Protein AF-A0A933DLH9-F1 (afdb_monomer_lite)

Radius of gyration: 17.84 Å; chains: 1; bounding box: 47×32×49 Å

Secondary structure (DSSP, 8-state):
--PEEEE--SSEEEE-S-EEEEE--SS--EEEEEE-TT-EEEEEEEE-SSSEEEEEEEEEE-TT-EEEEEEEEEE-TT-EEEEEEEEEE-STT-EEEEEEEEEE-TT-EEEEEEEEEE-TT-TTEEEEEEEEEEE-SSS-EEEE--EEEE--SSEEEEEEEEEEE--HHHHHHHHHTT--HHHHHHHHHHHHHHGGGGGSPSSHHHHHHHHHHHHHHHHHH-

Foldseek 3Di:
DDEAEDEDDDQEEEAAARYEYEADDQPNQHHEYEYDAPHEYEYEAEEEPDAEHHHAYEYEYAALYEYEYHAEYEEEDAGEYHYAYEYEQQAANYEYHEEHEYEYEDQYEYEAEYEYEQAQRHANYEYEEEAEYEYAYPNYYYYYHYYYHHPYDHYHYDYYYDYYYPDPVQLVVVVVVVDDSLRSQLVVQLCRNLVSLVPPDDDDVSVVVSVVVSVVSVVVSD

pLDDT: mean 91.51, std 8.51, range [48.59, 98.75]

Structure (mmCIF, N/CA/C/O backbone):
data_AF-A0A933DLH9-F1
#
_entry.id   AF-A0A933DLH9-F1
#
loop_
_atom_site.group_PDB
_atom_site.id
_atom_site.type_symbol
_atom_site.label_atom_id
_atom_site.label_alt_id
_atom_site.label_comp_id
_atom_site.label_asym_id
_atom_site.label_entity_id
_atom_site.label_seq_id
_atom_site.pdbx_PDB_ins_code
_atom_site.Cartn_x
_atom_site.Cartn_y
_atom_site.Cartn_z
_atom_site.occupancy
_atom_site.B_iso_or_equiv
_atom_site.auth_seq_id
_atom_site.auth_comp_id
_atom_site.auth_asym_id
_atom_site.auth_atom_id
_atom_site.pdbx_PDB_model_num
ATOM 1 N N . MET A 1 1 ? 14.262 -20.238 -7.735 1.00 48.59 1 MET A N 1
ATOM 2 C CA . MET A 1 1 ? 15.090 -19.009 -7.803 1.00 48.59 1 MET A CA 1
ATOM 3 C C . MET A 1 1 ? 15.268 -18.472 -6.384 1.00 48.59 1 MET A C 1
ATOM 5 O O . MET A 1 1 ? 14.267 -18.350 -5.694 1.00 48.59 1 MET A O 1
ATOM 9 N N . LYS A 1 2 ? 16.499 -18.240 -5.896 1.00 60.34 2 LYS A N 1
ATOM 10 C CA . LYS A 1 2 ? 16.729 -17.749 -4.518 1.00 60.34 2 LYS A CA 1
ATOM 11 C C . LYS A 1 2 ? 16.411 -16.249 -4.443 1.00 60.34 2 LYS A C 1
ATOM 13 O O . LYS A 1 2 ? 17.103 -15.458 -5.075 1.00 60.34 2 LYS A O 1
ATOM 18 N N . MET A 1 3 ? 15.370 -15.881 -3.699 1.00 68.31 3 MET A N 1
ATOM 19 C CA . MET A 1 3 ? 14.992 -14.490 -3.430 1.00 68.31 3 MET A CA 1
ATOM 20 C C . MET A 1 3 ? 15.798 -13.955 -2.243 1.00 68.31 3 MET A C 1
ATOM 22 O O . MET A 1 3 ? 15.923 -14.631 -1.223 1.00 68.31 3 MET A O 1
ATOM 26 N N . ILE A 1 4 ? 16.362 -12.756 -2.374 1.00 79.44 4 ILE A N 1
ATOM 27 C CA . ILE A 1 4 ? 17.162 -12.135 -1.315 1.00 79.44 4 ILE A CA 1
ATOM 28 C C . ILE A 1 4 ? 16.244 -11.285 -0.433 1.00 79.44 4 ILE A C 1
ATOM 30 O O . ILE A 1 4 ? 15.630 -10.351 -0.932 1.00 79.44 4 ILE A O 1
ATOM 34 N N . VAL A 1 5 ? 16.168 -11.575 0.867 1.00 77.94 5 VAL A N 1
ATOM 35 C CA . VAL A 1 5 ? 15.411 -10.758 1.830 1.00 77.94 5 VAL A CA 1
ATOM 36 C C . VAL A 1 5 ? 16.355 -9.767 2.500 1.00 77.94 5 VAL A C 1
ATOM 38 O O . VAL A 1 5 ? 17.358 -10.166 3.091 1.00 77.94 5 VAL A O 1
ATOM 41 N N . GLN A 1 6 ? 16.051 -8.474 2.409 1.00 79.25 6 GLN A N 1
ATOM 42 C CA . GLN A 1 6 ? 16.854 -7.412 3.017 1.00 79.25 6 GLN A CA 1
ATOM 43 C C . GLN A 1 6 ? 15.971 -6.370 3.699 1.00 79.25 6 GLN A C 1
ATOM 45 O O . GLN A 1 6 ? 14.910 -5.993 3.207 1.00 79.25 6 GLN A O 1
ATOM 50 N N . LYS A 1 7 ? 16.455 -5.844 4.823 1.0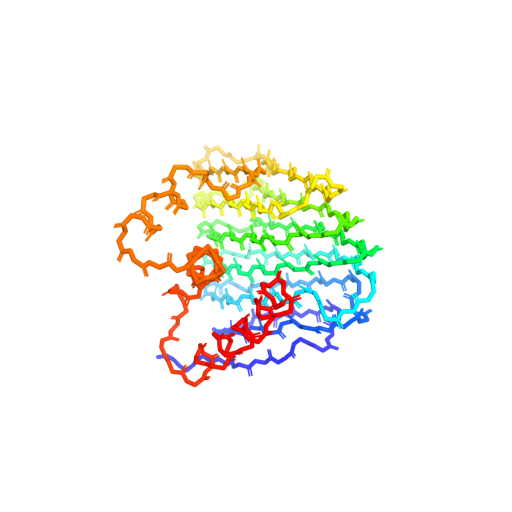0 77.69 7 LYS A N 1
ATOM 51 C CA . LYS A 1 7 ? 15.925 -4.611 5.403 1.00 77.69 7 LYS A CA 1
ATOM 52 C C . LYS A 1 7 ? 16.480 -3.434 4.609 1.00 77.69 7 LYS A C 1
ATOM 54 O O . LYS A 1 7 ? 17.694 -3.356 4.407 1.00 77.69 7 LYS A O 1
ATOM 59 N N . ILE A 1 8 ? 15.624 -2.499 4.204 1.00 77.69 8 ILE A N 1
ATOM 60 C CA . ILE A 1 8 ? 16.116 -1.268 3.579 1.00 77.69 8 ILE A CA 1
ATOM 61 C C . ILE A 1 8 ? 16.975 -0.503 4.585 1.00 77.69 8 ILE A C 1
ATOM 63 O O . ILE A 1 8 ? 16.587 -0.384 5.741 1.00 77.69 8 ILE A O 1
ATOM 67 N N . SER A 1 9 ? 18.163 -0.043 4.196 1.00 71.94 9 SER A N 1
ATOM 68 C CA . SER A 1 9 ? 19.108 0.638 5.102 1.00 71.94 9 SER A CA 1
ATOM 69 C C . SER A 1 9 ? 19.724 1.905 4.513 1.00 71.94 9 SER A C 1
ATOM 71 O O . SER A 1 9 ? 20.351 2.677 5.235 1.00 71.94 9 SER A O 1
ATOM 73 N N . LYS A 1 10 ? 19.529 2.141 3.213 1.00 74.38 10 LYS A N 1
ATOM 74 C CA . LYS A 1 10 ? 20.077 3.276 2.471 1.00 74.38 10 LYS A CA 1
ATOM 75 C C . LYS A 1 10 ? 18.956 3.980 1.720 1.00 74.38 10 LYS A C 1
ATOM 77 O O . LYS A 1 10 ? 18.032 3.323 1.250 1.00 74.38 10 LYS A O 1
ATOM 82 N N . LYS A 1 11 ? 19.088 5.302 1.566 1.00 76.69 11 LYS A N 1
ATOM 83 C CA . LYS A 1 11 ? 18.174 6.114 0.749 1.00 76.69 11 LYS A CA 1
ATOM 84 C C . LYS A 1 11 ? 18.166 5.640 -0.704 1.00 76.69 11 LYS A C 1
ATOM 86 O O . LYS A 1 11 ? 17.099 5.465 -1.261 1.00 76.69 11 LYS A O 1
ATOM 91 N N . ASN A 1 12 ? 19.340 5.331 -1.261 1.00 84.12 12 ASN A N 1
ATOM 92 C CA . ASN A 1 12 ? 19.481 4.884 -2.646 1.00 84.12 12 ASN A CA 1
ATOM 93 C C . ASN A 1 12 ? 19.824 3.395 -2.693 1.00 84.12 12 ASN A C 1
ATOM 95 O O . ASN A 1 12 ? 20.846 2.978 -2.136 1.00 84.12 12 ASN A O 1
ATOM 99 N N . THR A 1 13 ? 19.001 2.602 -3.377 1.00 86.38 13 THR A N 1
ATOM 100 C CA . THR A 1 13 ? 19.191 1.150 -3.493 1.00 86.38 13 THR A CA 1
ATOM 101 C C . THR A 1 13 ? 19.049 0.695 -4.944 1.00 86.38 13 THR A C 1
ATOM 103 O O . THR A 1 13 ? 18.057 0.977 -5.608 1.00 86.38 13 THR A O 1
ATOM 106 N N . ALA A 1 14 ? 20.034 -0.049 -5.448 1.00 90.38 14 ALA A N 1
ATOM 107 C CA . ALA A 1 14 ? 19.962 -0.687 -6.760 1.00 90.38 14 ALA A CA 1
ATOM 108 C C . ALA A 1 14 ? 19.672 -2.184 -6.597 1.00 90.38 14 ALA A C 1
ATOM 110 O O . ALA A 1 14 ? 20.431 -2.905 -5.948 1.00 90.38 14 ALA A O 1
ATOM 111 N N . VAL A 1 15 ? 18.594 -2.658 -7.215 1.00 92.31 15 VAL A N 1
ATOM 112 C CA . VAL A 1 15 ? 18.171 -4.060 -7.197 1.00 92.31 15 VAL A CA 1
ATOM 113 C C . VAL A 1 15 ? 18.598 -4.703 -8.511 1.00 92.31 15 VAL A C 1
ATOM 115 O O . VAL A 1 15 ? 18.102 -4.341 -9.572 1.00 92.31 15 VAL A O 1
ATOM 118 N N . ARG A 1 16 ? 19.551 -5.639 -8.448 1.00 92.50 16 ARG A N 1
ATOM 119 C CA . ARG A 1 16 ? 20.120 -6.334 -9.625 1.00 92.50 16 ARG A CA 1
ATOM 120 C C . ARG A 1 16 ? 19.788 -7.827 -9.683 1.00 92.50 16 ARG A C 1
ATOM 122 O O . ARG A 1 16 ? 20.229 -8.517 -10.591 1.00 92.50 16 ARG A O 1
ATOM 129 N N . LYS A 1 17 ? 19.090 -8.328 -8.669 1.00 91.56 17 LYS A N 1
ATOM 130 C CA . LYS A 1 17 ? 18.662 -9.719 -8.513 1.00 91.56 17 LYS A CA 1
ATOM 131 C C . LYS A 1 17 ? 17.264 -9.716 -7.891 1.00 91.56 17 LYS A C 1
ATOM 133 O O . LYS A 1 17 ? 16.910 -8.702 -7.286 1.00 91.56 17 LYS A O 1
ATOM 138 N N . PRO A 1 18 ? 16.503 -10.815 -8.000 1.00 91.12 18 PRO A N 1
ATOM 139 C CA . PRO A 1 18 ? 15.232 -10.973 -7.306 1.00 91.12 18 PRO A CA 1
ATOM 140 C C . PRO A 1 18 ? 15.364 -10.684 -5.807 1.00 91.12 18 PRO A C 1
ATOM 142 O O . PRO A 1 18 ? 16.049 -11.415 -5.082 1.00 91.12 18 PRO A O 1
ATOM 145 N N . THR A 1 19 ? 14.710 -9.620 -5.345 1.00 92.00 19 THR A N 1
ATOM 146 C CA . THR A 1 19 ? 14.861 -9.117 -3.973 1.00 92.00 19 THR A CA 1
ATOM 147 C C . THR A 1 19 ? 13.504 -8.831 -3.349 1.00 92.00 19 THR A C 1
ATOM 149 O O . THR A 1 19 ? 12.616 -8.271 -3.991 1.00 92.00 19 THR A O 1
ATOM 152 N N . LEU A 1 20 ? 13.376 -9.167 -2.070 1.00 92.06 20 LEU A N 1
ATOM 153 C CA . LEU A 1 20 ? 12.329 -8.689 -1.186 1.00 92.06 20 LEU A CA 1
ATOM 154 C C . LEU A 1 20 ? 12.934 -7.674 -0.216 1.00 92.06 20 LEU A C 1
ATOM 156 O O . LEU A 1 20 ? 13.872 -7.984 0.522 1.00 92.06 20 LEU A O 1
ATOM 160 N N . LEU A 1 21 ? 12.392 -6.461 -0.218 1.00 90.94 21 LEU A N 1
ATOM 161 C CA . LEU A 1 21 ? 12.775 -5.386 0.685 1.00 90.94 21 LEU A CA 1
ATOM 162 C C . LEU A 1 21 ? 11.675 -5.162 1.717 1.00 90.94 21 LEU A C 1
ATOM 164 O O . LEU A 1 21 ? 10.539 -4.866 1.356 1.00 90.94 21 LEU A O 1
ATOM 168 N N . LEU A 1 22 ? 12.038 -5.279 2.993 1.00 87.88 22 LEU A N 1
ATOM 169 C CA . LEU A 1 22 ? 11.178 -4.914 4.114 1.00 87.88 22 LEU A CA 1
ATOM 170 C C . LEU A 1 22 ? 11.555 -3.517 4.615 1.00 87.88 22 LEU A C 1
ATOM 172 O O . LEU A 1 22 ? 12.692 -3.281 5.053 1.00 87.88 22 LEU A O 1
ATOM 176 N N . ASP A 1 23 ? 10.587 -2.611 4.586 1.00 86.38 23 ASP A N 1
ATOM 177 C CA . ASP A 1 23 ? 10.671 -1.273 5.142 1.00 86.38 23 ASP A CA 1
ATOM 178 C C . ASP A 1 23 ? 9.692 -1.096 6.301 1.00 86.38 23 ASP A C 1
ATOM 180 O O . ASP A 1 23 ? 8.488 -1.277 6.189 1.00 86.38 23 ASP A O 1
ATOM 184 N N . TRP A 1 24 ? 10.258 -0.730 7.437 1.00 79.12 24 TRP A N 1
ATOM 185 C CA . TRP A 1 24 ? 9.571 -0.436 8.692 1.00 79.12 24 TRP A CA 1
ATOM 186 C C . TRP A 1 24 ? 10.302 0.684 9.441 1.00 79.12 24 TRP A C 1
ATOM 188 O O . TRP A 1 24 ? 10.167 0.864 10.656 1.00 79.12 24 TRP A O 1
ATOM 198 N N . GLN A 1 25 ? 11.201 1.388 8.744 1.00 69.94 25 GLN A N 1
ATOM 199 C CA . GLN A 1 25 ? 12.078 2.353 9.380 1.00 69.94 25 GLN A CA 1
ATOM 200 C C . GLN A 1 25 ? 11.306 3.620 9.712 1.00 69.94 25 GLN A C 1
ATOM 202 O O . GLN A 1 25 ? 10.473 4.049 8.931 1.00 69.94 25 GLN A O 1
ATOM 207 N N . LYS A 1 26 ? 11.631 4.272 10.835 1.00 68.00 26 LYS A N 1
ATOM 208 C CA . LYS A 1 26 ? 11.026 5.558 11.231 1.00 68.00 26 LYS A CA 1
ATOM 209 C C . LYS A 1 26 ? 11.709 6.775 10.587 1.00 68.00 26 LYS A C 1
ATOM 211 O O . LYS A 1 26 ? 11.058 7.799 10.407 1.00 68.00 26 LYS A O 1
ATOM 216 N N . ARG A 1 27 ? 13.000 6.663 10.241 1.00 65.12 27 ARG A N 1
ATOM 217 C CA . ARG A 1 27 ? 13.885 7.802 9.912 1.00 65.12 27 ARG A CA 1
ATOM 218 C C . ARG A 1 27 ? 14.108 8.061 8.420 1.00 65.12 27 ARG A C 1
ATOM 220 O O . ARG A 1 27 ? 14.500 9.168 8.062 1.00 65.12 27 ARG A O 1
ATOM 227 N N . LEU A 1 28 ? 13.907 7.071 7.554 1.00 64.44 28 LEU A N 1
ATOM 228 C CA . LEU A 1 28 ? 14.109 7.252 6.116 1.00 64.44 28 LEU A CA 1
ATOM 229 C C . LEU A 1 28 ? 12.861 7.888 5.512 1.00 64.44 28 LEU A C 1
ATOM 231 O O . LEU A 1 28 ? 11.907 7.202 5.174 1.00 64.44 28 LEU A O 1
ATOM 235 N N . ALA A 1 29 ? 12.866 9.218 5.431 1.00 76.50 29 ALA A N 1
ATOM 236 C CA . ALA A 1 29 ? 11.774 9.961 4.815 1.00 76.50 29 ALA A CA 1
ATOM 237 C C . ALA A 1 29 ? 11.778 9.841 3.287 1.00 76.50 29 ALA A C 1
ATOM 239 O O . ALA A 1 29 ? 10.707 9.829 2.707 1.00 76.50 29 ALA A O 1
ATOM 240 N N . LYS A 1 30 ? 12.954 9.716 2.655 1.00 88.88 30 LYS A N 1
ATOM 241 C CA . LYS A 1 30 ? 13.098 9.629 1.198 1.00 88.88 30 LYS A CA 1
ATOM 242 C C . LYS A 1 30 ? 13.871 8.387 0.776 1.00 88.88 30 LYS A C 1
ATOM 244 O O . LYS A 1 30 ? 14.953 8.131 1.320 1.00 88.88 30 LYS A O 1
ATOM 249 N N . ILE A 1 31 ? 13.309 7.638 -0.166 1.00 91.62 31 ILE A N 1
ATOM 250 C CA . ILE A 1 31 ? 13.832 6.370 -0.669 1.00 91.62 31 ILE A CA 1
ATOM 251 C C . ILE A 1 31 ? 13.768 6.375 -2.194 1.00 91.62 31 ILE A C 1
ATOM 253 O O . ILE A 1 31 ? 12.715 6.591 -2.777 1.00 91.62 31 ILE A O 1
ATOM 257 N N . ASP A 1 32 ? 14.887 6.058 -2.828 1.00 94.19 32 ASP A N 1
ATOM 258 C CA . ASP A 1 32 ? 15.033 5.933 -4.268 1.00 94.19 32 ASP A CA 1
ATOM 259 C C . ASP A 1 32 ? 15.561 4.532 -4.598 1.00 94.19 32 ASP A C 1
ATOM 261 O O . ASP A 1 32 ? 16.674 4.140 -4.227 1.00 94.19 32 ASP A O 1
ATOM 265 N N . ILE A 1 33 ? 14.759 3.748 -5.313 1.00 95.94 33 ILE A N 1
ATOM 266 C CA . ILE A 1 33 ? 15.100 2.386 -5.718 1.00 95.94 33 ILE A C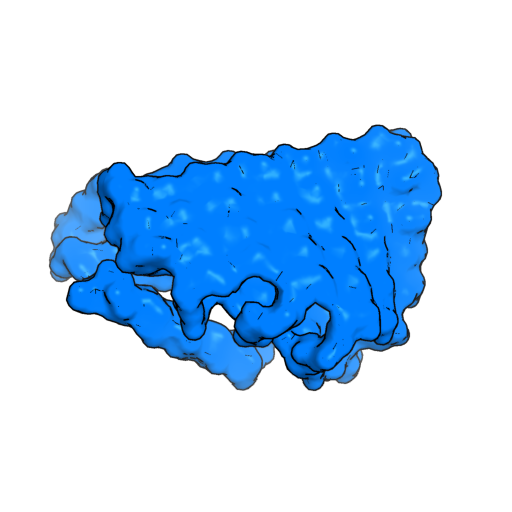A 1
ATOM 267 C C . ILE A 1 33 ? 15.157 2.317 -7.237 1.00 95.94 33 ILE A C 1
ATOM 269 O O . ILE A 1 33 ? 14.278 2.813 -7.930 1.00 95.94 33 ILE A O 1
ATOM 273 N N . THR A 1 34 ? 16.189 1.677 -7.780 1.00 97.50 34 THR A N 1
ATOM 274 C CA . THR A 1 34 ? 16.242 1.331 -9.206 1.00 97.50 34 THR A CA 1
ATOM 275 C C . THR A 1 34 ? 16.297 -0.178 -9.362 1.00 97.50 34 THR A C 1
ATOM 277 O O . THR A 1 34 ? 17.227 -0.824 -8.876 1.00 97.50 34 THR A O 1
ATOM 280 N N . VAL A 1 35 ? 15.304 -0.735 -10.047 1.00 97.62 35 VAL A N 1
ATOM 281 C CA . VAL A 1 35 ? 15.202 -2.153 -10.385 1.00 97.62 35 VAL A CA 1
ATOM 282 C C . VAL A 1 35 ? 15.808 -2.345 -11.768 1.00 97.62 35 VAL A C 1
ATOM 284 O O . VAL A 1 35 ? 15.316 -1.786 -12.746 1.00 97.62 35 VAL A O 1
ATOM 287 N N . ALA A 1 36 ? 16.917 -3.083 -11.836 1.00 97.06 36 ALA A N 1
ATOM 288 C CA . ALA A 1 36 ? 17.639 -3.350 -13.076 1.00 97.06 36 ALA A CA 1
ATOM 289 C C . ALA A 1 36 ? 16.770 -4.105 -14.096 1.00 97.06 36 ALA A C 1
ATOM 291 O O . ALA A 1 36 ? 15.661 -4.535 -13.792 1.00 97.06 36 ALA A O 1
ATOM 292 N N . GLY A 1 37 ? 17.262 -4.249 -15.327 1.00 96.00 37 GLY A N 1
ATOM 293 C CA . GLY A 1 37 ? 16.522 -4.991 -16.341 1.00 96.00 37 GLY A CA 1
ATOM 294 C C . GLY A 1 37 ? 16.325 -6.455 -15.947 1.00 96.00 37 GLY A C 1
ATOM 295 O O . GLY A 1 37 ? 17.173 -7.017 -15.255 1.00 96.00 37 GLY A O 1
ATOM 296 N N . GLU A 1 38 ? 15.204 -7.040 -16.371 1.00 95.69 38 GLU A N 1
ATOM 297 C CA . GLU A 1 38 ? 14.922 -8.482 -16.238 1.00 95.69 38 GLU A CA 1
ATOM 298 C C . GLU A 1 38 ? 14.975 -9.020 -14.791 1.00 95.69 38 GLU A C 1
ATOM 300 O O . GLU A 1 38 ? 15.177 -10.209 -14.552 1.00 95.69 38 GLU A O 1
ATOM 305 N N . THR A 1 39 ? 14.764 -8.154 -13.795 1.00 96.25 39 THR A N 1
ATOM 306 C CA . THR A 1 39 ? 14.663 -8.554 -12.385 1.00 96.25 39 THR A CA 1
ATOM 307 C C . THR A 1 39 ? 13.374 -8.052 -11.750 1.00 96.25 39 THR A C 1
ATOM 309 O O . THR A 1 39 ? 12.694 -7.158 -12.259 1.00 96.25 39 THR A O 1
ATOM 312 N N . ASN A 1 40 ? 13.028 -8.637 -10.607 1.00 94.88 40 ASN A N 1
ATOM 313 C CA . ASN A 1 40 ? 11.850 -8.283 -9.835 1.00 94.88 40 ASN A CA 1
ATOM 314 C C . ASN A 1 40 ? 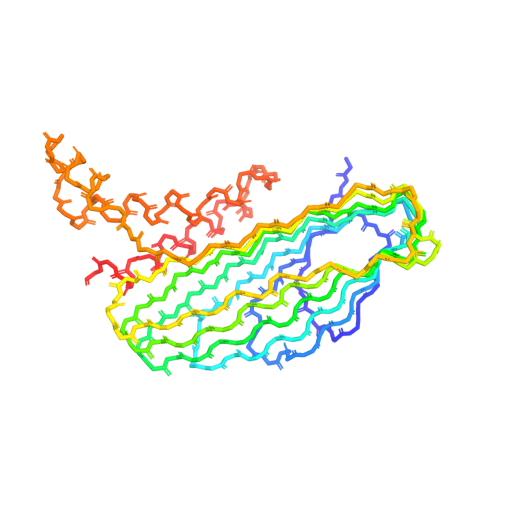12.197 -7.798 -8.423 1.00 94.88 40 ASN A C 1
ATOM 316 O O . ASN A 1 40 ? 13.181 -8.219 -7.809 1.00 94.88 40 ASN A O 1
ATOM 320 N N . LEU A 1 41 ? 11.343 -6.917 -7.912 1.00 95.81 41 LEU A N 1
ATOM 321 C CA . LEU A 1 41 ? 11.361 -6.419 -6.546 1.00 95.81 41 LEU A CA 1
ATOM 322 C C . LEU A 1 41 ? 10.006 -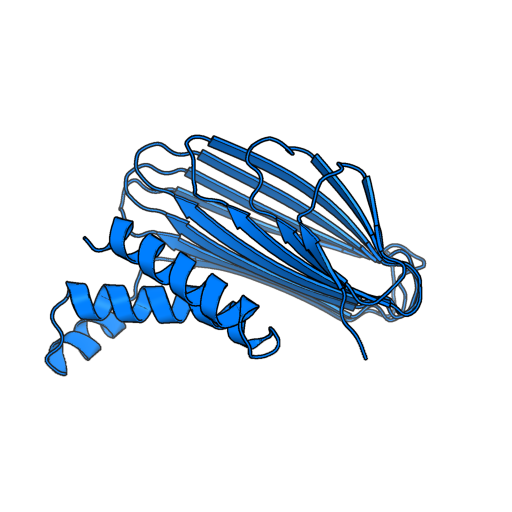6.688 -5.888 1.00 95.81 41 LEU A C 1
ATOM 324 O O . LEU A 1 41 ? 8.964 -6.364 -6.446 1.00 95.81 41 LEU A O 1
ATOM 328 N N . THR A 1 42 ? 10.021 -7.230 -4.678 1.00 94.62 42 THR A N 1
ATOM 329 C CA . THR A 1 42 ? 8.880 -7.151 -3.758 1.00 94.62 42 THR A CA 1
ATOM 330 C C . THR A 1 42 ? 9.224 -6.136 -2.679 1.00 94.62 42 THR A C 1
ATOM 332 O O . THR A 1 42 ? 10.205 -6.319 -1.965 1.00 94.62 42 THR A O 1
ATOM 335 N N . TYR A 1 43 ? 8.472 -5.048 -2.576 1.00 94.50 43 TYR A N 1
ATOM 336 C CA . TYR A 1 43 ? 8.698 -3.995 -1.591 1.00 94.50 43 TYR A CA 1
ATOM 337 C C . TYR A 1 43 ? 7.532 -3.968 -0.604 1.00 94.50 43 TYR A C 1
ATOM 339 O O . TYR A 1 43 ? 6.389 -3.720 -0.984 1.00 94.50 43 TYR A O 1
ATOM 347 N N . ILE A 1 44 ? 7.826 -4.264 0.659 1.00 92.94 44 ILE A N 1
ATOM 348 C CA . ILE A 1 44 ? 6.849 -4.290 1.745 1.00 92.94 44 ILE A CA 1
ATOM 349 C C . ILE A 1 44 ? 7.124 -3.090 2.637 1.00 92.94 44 ILE A C 1
ATOM 351 O O . ILE A 1 44 ? 8.179 -3.023 3.264 1.00 92.94 44 ILE A O 1
ATOM 355 N N . LEU A 1 45 ? 6.174 -2.165 2.700 1.00 91.75 45 LEU A N 1
ATOM 356 C CA . LEU A 1 45 ? 6.225 -0.985 3.548 1.00 91.75 45 LEU A CA 1
ATOM 357 C C . LEU A 1 45 ? 5.219 -1.140 4.682 1.00 91.75 45 LEU A C 1
ATOM 359 O O . LEU A 1 45 ? 4.020 -1.234 4.444 1.00 91.75 45 LEU A O 1
ATOM 363 N N . LEU A 1 46 ? 5.704 -1.121 5.917 1.00 89.44 46 LEU A N 1
ATOM 364 C CA . LEU A 1 46 ? 4.880 -1.092 7.116 1.00 89.44 46 LEU A CA 1
ATOM 365 C C . LEU A 1 46 ? 5.075 0.245 7.834 1.00 89.44 46 LEU A C 1
ATOM 367 O O . LEU A 1 46 ? 6.139 0.522 8.395 1.00 89.44 46 LEU A O 1
ATOM 371 N 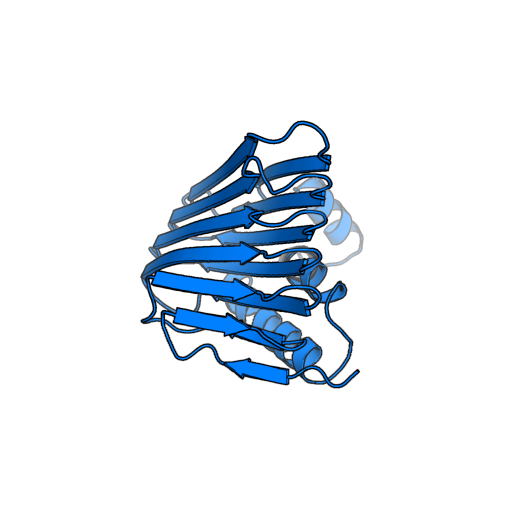N . ALA A 1 47 ? 4.031 1.064 7.850 1.00 86.56 47 ALA A N 1
ATOM 372 C CA . ALA A 1 47 ? 3.977 2.331 8.566 1.00 86.56 47 ALA A CA 1
ATOM 373 C C . ALA A 1 47 ? 2.858 2.280 9.615 1.00 86.56 47 ALA A C 1
ATOM 375 O O . ALA A 1 47 ? 1.799 1.708 9.383 1.00 86.56 47 ALA A O 1
ATOM 376 N N . GLY A 1 48 ? 3.088 2.866 10.792 1.00 75.62 48 GLY A N 1
ATOM 377 C CA . GLY A 1 48 ? 2.096 2.812 11.876 1.00 75.62 48 GLY A CA 1
ATOM 378 C C . GLY A 1 48 ? 2.622 2.603 13.292 1.00 75.62 48 GLY A C 1
ATOM 379 O O . GLY A 1 48 ? 1.870 2.616 14.264 1.00 75.62 48 GLY A O 1
ATOM 380 N N . PHE A 1 49 ? 3.934 2.405 13.430 1.00 70.50 49 PHE A N 1
ATOM 381 C CA . PHE A 1 49 ? 4.585 2.103 14.709 1.00 70.50 49 PHE A CA 1
ATOM 382 C C . PHE A 1 49 ? 5.149 3.352 15.430 1.00 70.50 49 PHE A C 1
ATOM 384 O O . PHE A 1 49 ? 6.141 3.244 16.157 1.00 70.50 49 PHE A O 1
ATOM 391 N N . GLY A 1 50 ? 4.604 4.560 15.216 1.00 69.06 50 GLY A N 1
ATOM 392 C CA . GLY A 1 50 ? 5.111 5.807 15.827 1.00 69.06 50 GLY A CA 1
ATOM 393 C C . GLY A 1 50 ? 4.230 7.042 15.582 1.00 69.06 50 GLY A C 1
ATOM 394 O O . GLY A 1 50 ? 3.163 6.913 15.017 1.00 69.06 50 GLY A O 1
ATOM 395 N N . ASN A 1 51 ? 4.665 8.238 15.999 1.00 68.81 51 ASN A N 1
ATOM 396 C CA . ASN A 1 51 ? 3.772 9.409 16.080 1.00 68.81 51 ASN A CA 1
ATOM 397 C C . ASN A 1 51 ? 3.439 10.074 14.728 1.00 68.81 51 ASN A C 1
ATOM 399 O O . ASN A 1 51 ? 2.276 10.322 14.434 1.00 68.81 51 ASN A O 1
ATOM 403 N N . THR A 1 52 ? 4.445 10.368 13.903 1.00 69.50 52 THR A N 1
ATOM 404 C CA . THR A 1 52 ? 4.259 11.054 12.614 1.00 69.50 52 THR A CA 1
ATOM 405 C C . THR A 1 52 ? 5.264 10.510 11.613 1.00 69.50 52 THR A C 1
ATOM 407 O O . THR A 1 52 ? 6.448 10.388 11.942 1.00 69.50 52 THR A O 1
ATOM 410 N N . GLN A 1 53 ? 4.820 10.163 10.405 1.00 78.75 53 GLN A N 1
ATOM 411 C CA . GLN A 1 53 ? 5.716 9.679 9.352 1.00 78.75 53 GLN A CA 1
ATOM 412 C C . GLN A 1 53 ? 5.345 10.294 8.007 1.00 78.75 53 GLN A C 1
ATOM 414 O O . GLN A 1 53 ? 4.214 10.168 7.554 1.00 78.75 53 GLN A O 1
ATOM 419 N N . SER A 1 54 ? 6.328 10.921 7.363 1.00 87.56 54 SER A N 1
ATOM 420 C CA . SER A 1 54 ? 6.264 11.284 5.950 1.00 87.56 54 SER A CA 1
ATOM 421 C C . SER A 1 54 ? 7.228 10.394 5.169 1.00 87.56 54 SER A C 1
ATOM 423 O O . SER A 1 54 ? 8.376 10.198 5.597 1.00 87.56 54 SER A O 1
ATOM 425 N N . ARG A 1 55 ? 6.752 9.801 4.079 1.00 89.38 55 ARG A N 1
ATOM 426 C CA . ARG A 1 55 ? 7.498 8.907 3.193 1.00 89.38 55 ARG A CA 1
ATOM 427 C C . ARG A 1 55 ? 7.371 9.408 1.767 1.00 89.38 55 ARG A C 1
ATOM 429 O O . ARG A 1 55 ? 6.267 9.605 1.290 1.00 89.38 55 ARG A O 1
ATOM 436 N N . GLU A 1 56 ? 8.503 9.561 1.109 1.00 93.44 56 GLU A N 1
ATOM 437 C CA . GLU A 1 56 ? 8.641 9.845 -0.309 1.00 93.44 56 GLU A CA 1
ATOM 438 C C . GLU A 1 56 ? 9.445 8.693 -0.910 1.00 93.44 56 GLU A C 1
ATOM 440 O O . GLU A 1 56 ? 10.607 8.474 -0.556 1.00 93.44 56 GLU A O 1
ATOM 445 N N . ILE A 1 57 ? 8.808 7.892 -1.751 1.00 95.31 57 ILE A N 1
ATOM 446 C CA . ILE A 1 57 ? 9.378 6.654 -2.270 1.00 95.31 57 ILE A CA 1
ATOM 447 C C . ILE A 1 57 ? 9.310 6.713 -3.782 1.00 95.31 57 ILE A C 1
ATOM 449 O O . ILE A 1 57 ? 8.232 6.790 -4.353 1.00 95.31 57 ILE A O 1
ATOM 453 N N . THR A 1 58 ? 10.457 6.608 -4.431 1.00 97.75 58 THR A N 1
ATOM 454 C CA . THR A 1 58 ? 10.558 6.555 -5.885 1.00 97.75 58 THR A CA 1
ATOM 455 C C . THR A 1 58 ? 11.139 5.211 -6.286 1.00 97.75 58 THR A C 1
ATOM 457 O O . THR A 1 58 ? 12.251 4.863 -5.888 1.00 97.75 58 THR A O 1
ATOM 460 N N . ILE A 1 59 ? 10.422 4.444 -7.103 1.00 98.12 59 ILE A N 1
ATOM 461 C CA . ILE A 1 59 ? 10.903 3.172 -7.648 1.00 98.12 59 ILE A CA 1
ATOM 462 C C . ILE A 1 59 ? 10.965 3.265 -9.167 1.00 98.12 59 ILE A C 1
ATOM 464 O O . ILE A 1 59 ? 9.956 3.448 -9.836 1.00 98.12 59 ILE A O 1
ATOM 468 N N . ARG A 1 60 ? 12.164 3.103 -9.721 1.00 98.56 60 ARG A N 1
ATOM 469 C CA . ARG A 1 60 ? 12.435 3.145 -11.157 1.00 98.56 60 ARG A CA 1
ATOM 470 C C . ARG A 1 60 ? 12.589 1.741 -11.724 1.00 98.56 60 ARG A C 1
ATOM 472 O O . ARG A 1 60 ? 13.411 0.967 -11.234 1.00 98.56 60 ARG A O 1
ATOM 479 N N . LEU A 1 61 ? 11.836 1.443 -12.774 1.00 98.56 61 LEU A N 1
ATOM 480 C CA . LEU A 1 61 ? 11.770 0.144 -13.433 1.00 98.56 61 LEU A CA 1
ATOM 481 C C . LEU A 1 61 ? 12.429 0.196 -14.809 1.00 98.56 61 LEU A C 1
ATOM 483 O O . LEU A 1 61 ? 11.917 0.824 -15.737 1.00 98.56 61 LEU A O 1
ATOM 487 N N . MET A 1 62 ? 13.549 -0.511 -14.949 1.00 98.38 62 MET A N 1
ATOM 488 C CA . MET A 1 62 ? 14.233 -0.681 -16.230 1.00 98.38 62 MET A CA 1
ATOM 489 C C . MET A 1 62 ? 13.524 -1.736 -17.107 1.00 98.38 62 MET A C 1
ATOM 491 O O . MET A 1 62 ? 12.475 -2.278 -16.750 1.00 98.38 62 MET A O 1
ATOM 495 N N . LYS A 1 63 ? 14.090 -2.028 -18.283 1.00 98.12 63 LYS A N 1
ATOM 496 C CA . LYS A 1 63 ? 13.502 -2.925 -19.293 1.00 98.12 63 LYS A CA 1
ATOM 497 C C . LYS A 1 63 ? 13.140 -4.298 -18.708 1.00 98.12 63 LYS A C 1
ATOM 499 O O . LYS A 1 63 ? 13.975 -4.918 -18.059 1.00 98.12 63 LYS A O 1
ATOM 504 N N . GLN A 1 64 ? 11.918 -4.771 -18.955 1.00 97.94 64 GLN A N 1
ATOM 505 C CA . GLN A 1 64 ? 11.406 -6.074 -18.498 1.00 97.94 64 GLN A CA 1
ATOM 506 C C . GLN A 1 64 ? 11.519 -6.315 -16.981 1.00 97.94 64 GLN A C 1
ATOM 508 O O . GLN A 1 64 ? 11.496 -7.453 -16.515 1.00 97.94 64 GLN A O 1
ATOM 513 N N . SER A 1 65 ? 11.646 -5.249 -16.190 1.00 98.19 65 SER A N 1
ATOM 514 C CA . SER A 1 65 ? 11.683 -5.350 -14.734 1.00 98.19 65 SER A CA 1
ATOM 515 C C . SER A 1 65 ? 10.278 -5.325 -14.139 1.00 98.19 65 SER A C 1
ATOM 517 O O . SER A 1 65 ? 9.312 -4.915 -14.788 1.00 98.19 65 SER A O 1
ATOM 519 N N . SER A 1 66 ? 10.132 -5.782 -12.898 1.00 97.81 66 SER A N 1
ATOM 520 C CA . SER A 1 66 ? 8.835 -5.738 -12.223 1.00 97.81 66 SER A CA 1
ATOM 521 C C . SER A 1 66 ? 8.921 -5.378 -10.751 1.00 97.81 66 SER A C 1
ATOM 523 O O . SER A 1 66 ? 9.921 -5.657 -10.088 1.00 97.81 66 SER A O 1
ATOM 525 N N . VAL A 1 67 ? 7.852 -4.778 -10.232 1.00 97.69 67 VAL A N 1
ATOM 526 C CA . VAL A 1 67 ? 7.695 -4.519 -8.802 1.00 97.69 67 VAL A CA 1
ATOM 527 C C . VAL A 1 67 ? 6.309 -4.918 -8.303 1.00 97.69 67 VAL A C 1
ATOM 529 O O . VAL A 1 67 ? 5.294 -4.601 -8.922 1.00 97.69 67 VAL A O 1
ATOM 532 N N . ALA A 1 68 ? 6.281 -5.595 -7.160 1.00 96.44 68 ALA A N 1
ATOM 533 C CA . ALA A 1 68 ? 5.101 -5.744 -6.322 1.00 96.44 68 ALA A CA 1
ATOM 534 C C . ALA A 1 68 ? 5.305 -4.903 -5.058 1.00 96.44 68 ALA A C 1
ATOM 536 O O . ALA A 1 68 ? 6.311 -5.071 -4.368 1.00 96.44 68 ALA A O 1
ATOM 537 N N . ILE A 1 69 ? 4.386 -3.986 -4.774 1.00 96.25 69 ILE A N 1
ATOM 538 C CA . ILE A 1 69 ? 4.437 -3.102 -3.611 1.00 96.25 69 ILE A CA 1
ATOM 539 C C . ILE A 1 69 ? 3.240 -3.403 -2.722 1.00 96.25 69 ILE A C 1
ATOM 541 O O . ILE A 1 69 ? 2.099 -3.301 -3.170 1.00 96.25 69 ILE A O 1
ATOM 545 N N . VAL A 1 70 ? 3.516 -3.729 -1.462 1.00 95.44 70 VAL A N 1
ATOM 546 C CA . VAL A 1 70 ? 2.510 -3.866 -0.408 1.00 95.44 70 VAL A CA 1
ATOM 547 C C . VAL A 1 70 ? 2.814 -2.829 0.663 1.00 95.44 70 VAL A C 1
ATOM 549 O O . VAL A 1 70 ? 3.769 -2.977 1.422 1.00 95.44 70 VAL A O 1
ATOM 552 N N . GLY A 1 71 ? 2.024 -1.762 0.696 1.00 94.00 71 GLY A N 1
ATOM 553 C CA . GLY A 1 71 ? 2.075 -0.738 1.732 1.00 94.00 71 GLY A CA 1
ATOM 554 C C . GLY A 1 71 ? 0.943 -0.934 2.726 1.00 94.00 71 GLY A C 1
ATOM 555 O O . GLY A 1 71 ? -0.219 -0.940 2.332 1.00 94.00 71 GLY A O 1
ATOM 556 N N . ILE A 1 72 ? 1.266 -1.078 4.006 1.00 93.56 72 ILE A N 1
ATOM 557 C CA . ILE A 1 72 ? 0.294 -1.142 5.094 1.00 93.56 72 ILE A CA 1
ATOM 558 C C . ILE A 1 72 ? 0.539 0.035 6.027 1.00 93.56 72 ILE A C 1
ATOM 560 O O . ILE A 1 72 ? 1.643 0.219 6.542 1.00 93.56 72 ILE A O 1
ATOM 564 N N . PHE A 1 73 ? -0.510 0.821 6.234 1.00 92.56 73 PHE A N 1
ATOM 565 C CA . PHE A 1 73 ? -0.511 2.030 7.037 1.00 92.56 73 PHE A CA 1
ATOM 566 C C . PHE A 1 73 ? -1.536 1.882 8.150 1.00 92.56 73 PHE A C 1
ATOM 568 O O . PHE A 1 73 ? -2.681 1.505 7.912 1.00 92.56 73 PHE A O 1
ATOM 575 N N . THR A 1 74 ? -1.146 2.197 9.376 1.00 92.00 74 THR A N 1
ATOM 576 C CA . THR A 1 74 ? -2.083 2.190 10.498 1.00 92.00 74 THR A CA 1
ATOM 577 C C . THR A 1 74 ? -1.890 3.428 11.359 1.00 92.00 74 THR A C 1
ATOM 579 O O . THR A 1 74 ? -0.743 3.783 11.620 1.00 92.00 74 THR A O 1
ATOM 582 N N . GLY A 1 75 ? -2.952 4.053 11.860 1.00 91.31 75 GLY A N 1
ATOM 583 C CA . GLY A 1 75 ? -2.819 5.205 12.755 1.00 91.31 75 GLY A CA 1
ATOM 584 C C . GLY A 1 75 ? -3.944 5.332 13.773 1.00 91.31 75 GLY A C 1
ATOM 585 O O . GLY A 1 75 ? -5.087 4.981 13.503 1.00 91.31 75 GLY A O 1
ATOM 586 N N . ASN A 1 76 ? -3.604 5.847 14.950 1.00 91.19 76 ASN A N 1
ATOM 587 C CA . ASN A 1 76 ? -4.538 6.163 16.033 1.00 91.19 76 ASN A CA 1
ATOM 588 C C . ASN A 1 76 ? -4.160 7.487 16.711 1.00 91.19 76 ASN A C 1
ATOM 590 O O . ASN A 1 76 ? -3.208 8.166 16.314 1.00 91.19 76 ASN A O 1
ATOM 594 N N . LYS A 1 77 ? -4.894 7.856 17.758 1.00 91.06 77 LYS A N 1
ATOM 595 C CA . LYS A 1 77 ? -4.736 9.078 18.549 1.00 91.06 77 LYS A CA 1
ATOM 596 C C . LYS A 1 77 ? -4.716 10.320 17.657 1.00 91.06 77 LYS A C 1
ATOM 598 O O . LYS A 1 77 ? -5.714 10.638 17.033 1.00 91.06 77 LYS A O 1
ATOM 603 N N . LYS A 1 78 ? -3.589 11.030 17.607 1.00 91.44 78 LYS A N 1
ATOM 604 C CA . LYS A 1 78 ? -3.367 12.225 16.773 1.00 91.44 78 LYS A CA 1
ATOM 605 C C . LYS A 1 78 ? -2.225 12.005 15.778 1.00 91.44 78 LYS A C 1
ATOM 607 O O . LYS A 1 78 ? -1.466 12.926 15.488 1.00 91.44 78 LYS A O 1
ATOM 612 N N . GLN A 1 79 ? -2.009 10.757 15.362 1.00 90.81 79 GLN A N 1
ATOM 613 C CA . GLN A 1 79 ? -0.918 10.432 14.450 1.00 90.81 79 GLN A CA 1
ATOM 614 C C . GLN A 1 79 ? -1.197 10.977 13.051 1.00 90.81 79 GLN A C 1
ATOM 616 O O . GLN A 1 79 ? -2.333 10.944 12.583 1.00 90.81 79 GLN A O 1
ATOM 621 N N . THR A 1 80 ? -0.143 11.428 12.373 1.00 89.88 80 THR A N 1
ATOM 622 C CA . THR A 1 80 ? -0.239 11.922 10.995 1.00 89.88 80 THR A CA 1
ATOM 623 C C . THR A 1 80 ? 0.679 11.134 10.075 1.00 89.88 80 THR A C 1
ATOM 625 O O . THR A 1 80 ? 1.870 10.966 10.364 1.00 89.88 80 THR A O 1
ATOM 628 N N . TYR A 1 81 ? 0.138 10.681 8.949 1.00 89.81 81 TYR A N 1
ATOM 629 C CA . TYR A 1 81 ? 0.864 9.903 7.955 1.00 89.81 81 TYR A CA 1
ATOM 630 C C . TYR A 1 81 ? 0.770 10.533 6.576 1.00 89.81 81 TYR A C 1
ATOM 632 O O . TYR A 1 81 ? -0.302 10.898 6.109 1.00 89.81 81 TYR A O 1
ATOM 640 N N . ARG A 1 82 ? 1.906 10.611 5.894 1.00 91.69 82 ARG A N 1
ATOM 641 C CA . ARG A 1 82 ? 1.973 10.994 4.491 1.00 91.69 82 ARG A CA 1
ATOM 642 C C . ARG A 1 82 ? 2.841 9.998 3.743 1.00 91.69 82 ARG A C 1
ATOM 644 O O . ARG A 1 82 ? 3.954 9.708 4.176 1.00 91.69 82 ARG A O 1
ATOM 651 N N . CYS A 1 83 ? 2.329 9.472 2.643 1.00 93.44 83 CYS A N 1
ATOM 652 C CA . CYS A 1 83 ? 3.075 8.614 1.741 1.00 93.44 83 CYS A CA 1
ATOM 653 C C . CYS A 1 83 ? 2.899 9.121 0.318 1.00 93.44 83 CYS A C 1
ATOM 655 O O . CYS A 1 83 ? 1.813 9.014 -0.237 1.00 93.44 83 CYS A O 1
ATOM 657 N N . ASP A 1 84 ? 3.973 9.629 -0.262 1.00 95.81 84 ASP A N 1
ATOM 658 C CA . ASP A 1 84 ? 4.102 9.928 -1.677 1.00 95.81 84 ASP A CA 1
ATOM 659 C C . ASP A 1 84 ? 4.921 8.787 -2.307 1.00 95.81 84 ASP A C 1
ATOM 661 O O . ASP A 1 84 ? 6.087 8.579 -1.965 1.00 95.81 84 ASP A O 1
ATOM 665 N N . LEU A 1 85 ? 4.295 7.985 -3.168 1.00 97.50 85 LEU A N 1
ATOM 666 C CA . LEU A 1 85 ? 4.908 6.840 -3.841 1.00 97.50 85 LEU A CA 1
ATOM 667 C C . LEU A 1 85 ? 4.872 7.057 -5.351 1.00 97.50 85 LEU A C 1
ATOM 669 O O . LEU A 1 85 ? 3.804 7.035 -5.947 1.00 97.50 85 LEU A O 1
ATOM 673 N N . SER A 1 86 ? 6.035 7.148 -5.983 1.00 98.44 86 SER A N 1
ATOM 674 C CA . SER A 1 86 ? 6.179 7.241 -7.432 1.00 98.44 86 SER A CA 1
ATOM 675 C C . SER A 1 86 ? 6.785 5.964 -8.006 1.00 98.44 86 SER A C 1
ATOM 677 O O . SER A 1 86 ? 7.872 5.539 -7.608 1.00 98.44 86 SER A O 1
ATOM 679 N N . VAL A 1 87 ? 6.123 5.363 -8.995 1.00 98.69 87 VAL A N 1
ATOM 680 C CA . VAL A 1 87 ? 6.666 4.240 -9.774 1.00 98.69 87 VAL A CA 1
ATOM 681 C C . VAL A 1 87 ? 6.928 4.701 -11.200 1.00 98.69 87 VAL A C 1
ATOM 683 O O . VAL A 1 87 ? 6.001 5.034 -11.930 1.00 98.69 87 VAL A O 1
ATOM 686 N N . LEU A 1 88 ? 8.198 4.721 -11.601 1.00 98.75 88 LEU A N 1
ATOM 687 C CA . LEU A 1 88 ? 8.642 5.195 -12.909 1.00 98.75 88 LEU A CA 1
ATOM 688 C C . LEU A 1 88 ? 8.946 4.002 -13.814 1.00 98.75 88 LEU A C 1
ATOM 690 O O . LEU A 1 88 ? 9.973 3.337 -13.658 1.00 98.75 88 LEU A O 1
ATOM 694 N N . HIS A 1 89 ? 8.093 3.772 -14.802 1.00 98.62 89 HIS A N 1
ATOM 695 C CA . HIS A 1 89 ? 8.317 2.826 -15.887 1.00 98.62 89 HIS A CA 1
ATOM 696 C C . HIS A 1 89 ? 9.219 3.477 -16.947 1.00 98.62 89 HIS A C 1
ATOM 698 O O . HIS A 1 89 ? 8.750 4.162 -17.855 1.00 98.62 89 HIS A O 1
ATOM 704 N N . THR A 1 90 ? 10.540 3.301 -16.813 1.00 98.00 90 THR A N 1
ATOM 705 C CA . THR A 1 90 ? 11.536 3.901 -17.725 1.00 98.00 90 THR A CA 1
ATOM 706 C C . THR A 1 90 ? 11.929 2.981 -18.874 1.00 98.00 90 THR A C 1
ATOM 708 O O . THR A 1 90 ? 12.401 3.460 -19.905 1.00 98.00 90 THR A O 1
ATOM 711 N N . GLY A 1 91 ? 11.787 1.666 -18.701 1.00 96.44 91 GLY A N 1
ATOM 712 C CA . GLY A 1 91 ? 12.102 0.672 -19.721 1.00 96.44 91 GLY A CA 1
ATOM 713 C C . GLY A 1 91 ? 10.880 -0.104 -20.199 1.00 96.44 91 GLY A C 1
ATOM 714 O O . GLY A 1 91 ? 9.934 -0.332 -19.443 1.00 96.44 91 GLY A O 1
ATOM 715 N N . ALA A 1 92 ? 10.940 -0.548 -21.453 1.00 97.94 92 ALA A N 1
ATOM 716 C CA . ALA A 1 92 ? 9.860 -1.290 -22.088 1.00 97.94 92 ALA A CA 1
ATOM 717 C C . ALA A 1 92 ? 9.576 -2.637 -21.399 1.00 97.94 92 ALA A C 1
ATOM 719 O O . ALA A 1 92 ? 10.495 -3.285 -20.886 1.00 97.94 92 ALA A O 1
ATOM 720 N N . GLY A 1 93 ? 8.312 -3.064 -21.398 1.00 98.12 93 GLY A N 1
ATOM 721 C CA . GLY A 1 93 ? 7.849 -4.316 -20.794 1.00 98.12 93 GLY A CA 1
ATOM 722 C C . GLY A 1 93 ? 7.911 -4.339 -19.263 1.00 98.12 93 GLY A C 1
ATOM 723 O O . GLY A 1 93 ? 7.928 -5.416 -18.665 1.00 98.12 93 GLY A O 1
ATOM 724 N N . SER A 1 94 ? 8.021 -3.176 -18.615 1.00 98.44 94 SER A N 1
ATOM 725 C CA . SER A 1 94 ? 8.081 -3.073 -17.154 1.00 98.44 94 SER A CA 1
ATOM 726 C C . SER A 1 94 ? 6.702 -3.246 -16.512 1.00 98.44 94 SER A C 1
ATOM 728 O O . SER A 1 94 ? 5.687 -2.824 -17.064 1.00 98.44 94 SER A O 1
ATOM 730 N N . ARG A 1 95 ? 6.645 -3.866 -15.326 1.00 98.56 95 ARG A N 1
ATOM 731 C CA . ARG A 1 95 ? 5.373 -4.208 -14.664 1.00 98.56 95 ARG A CA 1
ATOM 732 C C . ARG A 1 95 ? 5.302 -3.730 -13.222 1.00 98.56 95 ARG A C 1
ATOM 734 O O . ARG A 1 95 ? 6.264 -3.892 -12.477 1.00 98.56 95 ARG A O 1
ATOM 741 N N . SER A 1 96 ? 4.152 -3.215 -12.801 1.00 98.38 96 SER A N 1
ATOM 742 C CA . SER A 1 96 ? 3.919 -2.823 -11.409 1.00 98.38 96 SER A CA 1
ATOM 743 C C . SER A 1 96 ? 2.564 -3.301 -10.892 1.00 98.38 96 SER A C 1
ATOM 745 O O . SER A 1 96 ? 1.545 -3.292 -11.592 1.00 98.38 96 SER A O 1
ATOM 747 N N . ARG A 1 97 ? 2.565 -3.770 -9.645 1.00 97.38 97 ARG A N 1
ATOM 748 C CA . ARG A 1 97 ? 1.373 -4.076 -8.850 1.00 97.38 97 ARG A CA 1
ATOM 749 C C . ARG A 1 97 ? 1.542 -3.386 -7.509 1.00 97.38 97 ARG A C 1
ATOM 751 O O . ARG A 1 97 ? 2.410 -3.778 -6.736 1.00 97.38 97 ARG A O 1
ATOM 758 N N . VAL A 1 98 ? 0.762 -2.347 -7.261 1.00 97.69 98 VAL A N 1
ATOM 759 C CA . VAL A 1 98 ? 0.853 -1.530 -6.052 1.00 97.69 98 VAL A CA 1
ATOM 760 C C . VAL A 1 98 ? -0.448 -1.653 -5.284 1.00 97.69 98 VAL A C 1
ATOM 762 O O . VAL A 1 98 ? -1.511 -1.399 -5.840 1.00 97.69 98 VAL A O 1
ATOM 765 N N . VAL A 1 99 ? -0.353 -2.045 -4.017 1.00 96.81 99 VAL A N 1
ATOM 766 C CA . VAL A 1 99 ? -1.476 -2.098 -3.081 1.00 96.81 99 VAL A CA 1
ATOM 767 C C . VAL A 1 99 ? -1.079 -1.334 -1.827 1.00 96.81 99 VAL A C 1
ATOM 769 O O . VAL A 1 99 ? -0.172 -1.751 -1.106 1.00 96.81 99 VAL A O 1
ATOM 772 N N . LEU A 1 100 ? -1.751 -0.217 -1.567 1.00 95.94 100 LEU A N 1
ATOM 773 C CA . LEU A 1 100 ? -1.611 0.586 -0.359 1.00 95.94 100 LEU A CA 1
ATOM 774 C C . LEU A 1 100 ? -2.893 0.444 0.461 1.00 95.94 100 LEU A C 1
ATOM 776 O O . LEU A 1 100 ? -3.967 0.834 0.007 1.00 95.94 100 LEU A O 1
ATOM 780 N N . LYS A 1 101 ? -2.796 -0.123 1.664 1.00 95.50 101 LYS A N 1
ATOM 781 C CA . LYS A 1 101 ? -3.925 -0.282 2.582 1.00 95.50 101 LYS A CA 1
ATOM 782 C C . LYS A 1 101 ? -3.719 0.478 3.879 1.00 95.50 101 LYS A C 1
ATOM 784 O O . LYS A 1 101 ? -2.653 0.397 4.478 1.00 95.50 101 LYS A O 1
ATOM 789 N N . GLY A 1 102 ? -4.752 1.192 4.312 1.00 94.75 102 GLY A N 1
ATOM 790 C CA . GLY A 1 102 ? -4.744 2.017 5.514 1.00 94.75 102 GLY A CA 1
ATOM 791 C C . GLY A 1 102 ? -5.863 1.669 6.492 1.00 94.75 102 GLY A C 1
ATOM 792 O O . GLY A 1 102 ? -6.989 1.439 6.061 1.00 94.75 102 GLY A O 1
ATOM 793 N N . ILE A 1 103 ? -5.580 1.694 7.794 1.00 95.19 103 ILE A N 1
ATOM 794 C CA . ILE A 1 103 ? -6.597 1.735 8.858 1.00 95.19 103 ILE A CA 1
ATOM 795 C C . ILE A 1 103 ? -6.298 2.921 9.774 1.00 95.19 103 ILE A C 1
ATOM 797 O O . ILE A 1 103 ? -5.201 3.007 10.329 1.00 95.19 103 ILE A O 1
ATOM 801 N N . PHE A 1 104 ? -7.266 3.815 9.967 1.00 94.62 104 PHE A N 1
ATOM 802 C CA . PHE A 1 104 ? -7.106 4.983 10.836 1.00 94.62 104 PHE A CA 1
ATOM 803 C C . PHE A 1 104 ? -8.279 5.125 11.807 1.00 94.62 104 PHE A C 1
ATOM 805 O O . PHE A 1 104 ? -9.438 4.994 11.418 1.00 94.62 104 PHE A O 1
ATOM 812 N N . THR A 1 105 ? -7.973 5.399 13.074 1.00 94.31 105 THR A N 1
ATOM 813 C CA . THR A 1 105 ? -8.950 5.607 14.155 1.00 94.31 105 THR A CA 1
ATOM 814 C C . THR A 1 105 ? -8.623 6.860 14.978 1.00 94.31 105 THR A C 1
ATOM 816 O O . THR A 1 105 ? -7.655 7.566 14.679 1.00 94.31 105 THR A O 1
ATOM 819 N N . ASP A 1 106 ? -9.424 7.142 16.008 1.00 93.75 106 ASP A N 1
ATOM 820 C CA . ASP A 1 106 ? -9.381 8.361 16.824 1.00 93.75 106 ASP A CA 1
ATOM 821 C C . ASP A 1 106 ? -9.382 9.611 15.929 1.00 93.75 106 ASP A C 1
ATOM 823 O O . ASP A 1 106 ? -10.232 9.703 15.049 1.00 93.75 106 ASP A O 1
ATOM 827 N N . ALA A 1 107 ? -8.428 10.529 16.103 1.00 95.06 107 ALA A N 1
ATOM 828 C CA . ALA A 1 107 ? -8.222 11.733 15.300 1.00 95.06 107 ALA A CA 1
ATOM 829 C C . ALA A 1 107 ? -6.973 11.623 14.397 1.00 95.06 107 ALA A C 1
ATOM 831 O O . ALA A 1 107 ? -6.288 12.619 14.145 1.00 95.06 107 ALA A O 1
ATOM 832 N N . ALA A 1 108 ? -6.619 10.409 13.957 1.00 94.50 108 ALA A N 1
ATOM 833 C CA . ALA A 1 108 ? -5.499 10.208 13.044 1.00 94.50 108 ALA A CA 1
ATOM 834 C C . ALA A 1 108 ? -5.792 10.802 11.654 1.00 94.50 108 ALA A C 1
ATOM 836 O O . ALA A 1 108 ? -6.922 10.743 11.169 1.00 94.50 108 ALA A O 1
ATOM 837 N N . ASP A 1 109 ? -4.759 11.341 11.007 1.00 94.31 109 ASP A N 1
ATOM 838 C CA . ASP A 1 109 ? -4.837 11.957 9.677 1.00 94.31 109 ASP A CA 1
ATOM 839 C C . ASP A 1 109 ? -3.847 11.279 8.722 1.00 94.31 109 ASP A C 1
ATOM 841 O O . ASP A 1 109 ? -2.685 11.048 9.071 1.00 94.31 109 ASP A O 1
ATOM 845 N N . ALA A 1 110 ? -4.294 10.937 7.518 1.00 94.94 110 ALA A N 1
ATOM 846 C CA . ALA A 1 110 ? -3.472 10.264 6.531 1.00 94.94 110 ALA A CA 1
ATOM 847 C C . ALA A 1 110 ? -3.643 10.810 5.115 1.00 94.94 110 ALA A C 1
ATOM 849 O O . ALA A 1 110 ? -4.750 11.058 4.641 1.00 94.94 110 ALA A O 1
ATOM 850 N N . MET A 1 111 ? -2.533 10.876 4.385 1.00 95.12 111 MET A N 1
ATOM 851 C CA . MET A 1 111 ? -2.522 11.102 2.947 1.00 95.12 111 MET A CA 1
ATOM 852 C C . MET A 1 111 ? -1.687 10.030 2.250 1.00 95.12 111 MET A C 1
ATOM 854 O O . MET A 1 111 ? -0.488 9.910 2.505 1.00 95.12 111 MET A O 1
ATOM 858 N N . LEU A 1 112 ? -2.319 9.267 1.364 1.00 95.88 112 LEU A N 1
ATOM 859 C CA . LEU A 1 112 ? -1.669 8.320 0.462 1.00 95.88 112 LEU A CA 1
ATOM 860 C C . LEU A 1 112 ? -1.746 8.894 -0.953 1.00 95.88 112 LEU A C 1
ATOM 862 O O . LEU A 1 112 ? -2.820 9.280 -1.405 1.00 95.88 112 LEU A O 1
ATOM 866 N N . ASN A 1 113 ? -0.600 9.022 -1.604 1.00 96.25 113 ASN A N 1
ATOM 867 C CA . ASN A 1 113 ? -0.454 9.605 -2.927 1.00 96.25 113 ASN A CA 1
ATOM 868 C C . ASN A 1 113 ? 0.430 8.690 -3.777 1.00 96.25 113 ASN A C 1
ATOM 870 O O . ASN A 1 113 ? 1.657 8.796 -3.755 1.00 96.25 113 ASN A O 1
ATOM 874 N N . GLY A 1 114 ? -0.191 7.741 -4.466 1.00 97.62 114 GLY A N 1
ATOM 875 C CA . GLY A 1 114 ? 0.462 6.877 -5.434 1.00 97.62 114 GLY A CA 1
ATOM 876 C C . GLY A 1 114 ? 0.425 7.475 -6.837 1.00 97.62 114 GLY A C 1
ATOM 877 O O . GLY A 1 114 ? -0.647 7.718 -7.381 1.00 97.62 114 GLY A O 1
ATOM 878 N N . THR A 1 115 ? 1.582 7.616 -7.473 1.00 98.50 115 THR A N 1
ATOM 879 C CA . THR A 1 115 ? 1.706 8.052 -8.865 1.00 98.50 115 THR A CA 1
ATOM 880 C C . THR A 1 115 ? 2.450 7.007 -9.686 1.00 98.50 115 THR A C 1
ATOM 882 O O . THR A 1 115 ? 3.570 6.607 -9.359 1.00 98.50 115 THR A O 1
ATOM 885 N N . ILE A 1 116 ? 1.851 6.567 -10.790 1.00 98.56 116 ILE A N 1
ATOM 886 C CA . ILE A 1 116 ? 2.549 5.778 -11.810 1.00 98.56 116 ILE A CA 1
ATOM 887 C C . ILE A 1 116 ? 2.919 6.714 -12.956 1.00 98.56 116 ILE A C 1
ATOM 889 O O . ILE A 1 116 ? 2.039 7.288 -13.592 1.00 98.56 116 ILE A O 1
ATOM 893 N N . HIS A 1 117 ? 4.213 6.801 -13.251 1.00 98.62 117 HIS A N 1
ATOM 894 C CA . HIS A 1 117 ? 4.736 7.495 -14.421 1.00 98.62 117 HIS A CA 1
ATOM 895 C C . HIS A 1 117 ? 5.154 6.460 -15.466 1.00 98.62 117 HIS A C 1
ATOM 897 O O . HIS A 1 117 ? 6.042 5.638 -15.208 1.00 98.62 117 HIS A O 1
ATOM 903 N N . ILE A 1 118 ? 4.554 6.499 -16.652 1.00 98.50 118 ILE A N 1
ATOM 904 C CA . ILE A 1 118 ? 4.979 5.703 -17.804 1.00 98.50 118 ILE A CA 1
ATOM 905 C C . ILE A 1 118 ? 5.639 6.629 -18.813 1.00 98.50 118 ILE A C 1
ATOM 907 O O . ILE A 1 118 ? 4.967 7.307 -19.581 1.00 98.50 118 ILE A O 1
ATOM 911 N N . LEU A 1 119 ? 6.973 6.644 -18.798 1.00 98.25 119 LEU A N 1
ATOM 912 C CA . LEU A 1 119 ? 7.772 7.522 -19.653 1.00 98.25 119 LEU A CA 1
ATOM 913 C C . LEU A 1 119 ? 7.754 7.039 -21.114 1.00 98.25 119 LEU A C 1
ATOM 915 O O . LEU A 1 119 ? 7.462 5.865 -21.351 1.00 98.25 119 LEU A O 1
ATOM 919 N N . PRO A 1 120 ? 8.191 7.849 -22.101 1.00 98.25 120 PRO A N 1
ATOM 920 C CA . PRO A 1 120 ? 8.107 7.485 -23.523 1.00 98.25 120 PRO A CA 1
ATOM 921 C C . PRO A 1 120 ? 8.751 6.138 -23.902 1.00 98.25 120 PRO A C 1
ATOM 923 O O . PRO A 1 120 ? 8.313 5.458 -24.831 1.00 98.25 120 PRO A O 1
ATOM 926 N N . LYS A 1 121 ? 9.795 5.716 -23.172 1.00 97.44 121 LYS A N 1
ATOM 927 C CA . LYS A 1 121 ? 10.481 4.421 -23.366 1.00 97.44 121 LYS A CA 1
ATOM 928 C C . LYS A 1 121 ? 9.819 3.245 -22.633 1.00 97.44 121 LYS A C 1
ATOM 930 O O . LYS A 1 121 ? 10.192 2.098 -22.876 1.00 97.44 121 LYS A O 1
ATOM 935 N N . GLY A 1 122 ? 8.850 3.504 -21.761 1.00 96.50 122 GLY A N 1
ATOM 936 C CA . GLY A 1 122 ? 8.068 2.530 -21.000 1.00 96.50 122 GLY A CA 1
ATOM 937 C C . GLY A 1 122 ? 6.965 1.850 -21.813 1.00 96.50 122 GLY A C 1
ATOM 938 O O . GLY A 1 122 ? 5.901 1.571 -21.276 1.00 96.50 122 GLY A O 1
ATOM 939 N N . GLN A 1 123 ? 7.196 1.592 -23.102 1.00 97.88 123 GLN A N 1
ATOM 940 C CA . GLN A 1 123 ? 6.236 0.879 -23.951 1.00 97.88 123 GLN A CA 1
ATOM 941 C C . GLN A 1 123 ? 5.972 -0.526 -23.404 1.00 97.88 123 GLN A C 1
ATOM 943 O O . GLN A 1 123 ? 6.835 -1.125 -22.760 1.00 97.88 123 GLN A O 1
ATOM 948 N N . GLN A 1 124 ? 4.796 -1.073 -23.677 1.00 98.12 124 GLN A N 1
ATOM 949 C CA . GLN A 1 124 ? 4.324 -2.364 -23.174 1.00 98.12 124 GLN A CA 1
ATOM 950 C C . GLN A 1 124 ? 4.320 -2.455 -21.641 1.00 98.12 124 GLN A C 1
ATOM 952 O O . GLN A 1 124 ? 4.437 -3.546 -21.076 1.00 98.12 124 GLN A O 1
ATOM 957 N N . ALA A 1 125 ? 4.231 -1.318 -20.946 1.00 98.25 125 ALA A N 1
ATOM 958 C CA . ALA A 1 125 ? 4.112 -1.312 -19.498 1.00 98.25 125 ALA A CA 1
ATOM 959 C C . ALA A 1 125 ? 2.744 -1.855 -19.058 1.00 98.25 125 ALA A C 1
ATOM 961 O O . ALA A 1 125 ? 1.716 -1.554 -19.665 1.00 98.25 125 ALA A O 1
ATOM 962 N N . ASP A 1 126 ? 2.741 -2.629 -17.973 1.00 98.56 126 ASP A N 1
ATOM 963 C CA . ASP A 1 126 ? 1.523 -3.107 -17.310 1.00 98.56 126 ASP A CA 1
ATOM 964 C C . ASP A 1 126 ? 1.552 -2.699 -15.833 1.00 98.56 126 ASP A C 1
ATOM 966 O O . ASP A 1 126 ? 2.327 -3.237 -15.036 1.00 98.56 126 ASP A O 1
ATOM 970 N N . ALA A 1 127 ? 0.704 -1.742 -15.471 1.00 98.44 127 ALA A N 1
ATOM 971 C CA . ALA A 1 127 ? 0.706 -1.087 -14.176 1.00 98.44 127 ALA A CA 1
ATOM 972 C C . ALA A 1 127 ? -0.679 -1.121 -13.517 1.00 98.44 127 ALA A C 1
ATOM 974 O O . ALA A 1 127 ? -1.699 -0.824 -14.139 1.00 98.44 127 ALA A O 1
ATOM 975 N N . ARG A 1 128 ? -0.718 -1.471 -12.228 1.00 98.06 128 ARG A N 1
ATOM 976 C CA . ARG A 1 128 ? -1.931 -1.388 -11.403 1.00 98.06 128 ARG A CA 1
ATOM 977 C C . ARG A 1 128 ? -1.614 -0.744 -10.066 1.00 98.06 128 ARG A C 1
ATOM 979 O O . ARG A 1 128 ? -0.683 -1.191 -9.395 1.00 98.06 128 ARG A O 1
ATOM 986 N N . LEU A 1 129 ? -2.416 0.244 -9.686 1.00 98.12 129 LEU A N 1
ATOM 987 C CA . LEU A 1 129 ? -2.362 0.920 -8.394 1.00 98.12 129 LEU A CA 1
ATOM 988 C C . LEU A 1 129 ? -3.698 0.776 -7.668 1.00 98.12 129 LEU A C 1
ATOM 990 O O . LEU A 1 129 ? -4.742 1.122 -8.202 1.00 98.12 129 LEU A O 1
ATOM 994 N N . GLU A 1 130 ? -3.666 0.285 -6.442 1.00 97.25 130 GLU A N 1
ATOM 995 C CA . GLU A 1 130 ? -4.829 0.205 -5.573 1.00 97.25 130 GLU A CA 1
ATOM 996 C C . GLU A 1 130 ? -4.519 0.879 -4.237 1.00 97.25 130 GLU A C 1
ATOM 998 O O . GLU A 1 130 ? -3.556 0.514 -3.565 1.00 97.25 130 GLU A O 1
ATOM 1003 N N . GLU A 1 131 ? -5.355 1.831 -3.837 1.00 97.50 131 GLU A N 1
ATOM 1004 C CA . GLU A 1 131 ? -5.300 2.494 -2.537 1.00 97.50 131 GLU A CA 1
ATOM 1005 C C . GLU A 1 131 ? -6.623 2.269 -1.799 1.00 97.50 131 GLU A C 1
ATOM 1007 O O . GLU A 1 131 ? -7.683 2.683 -2.260 1.00 97.50 131 GLU A O 1
ATOM 1012 N N . ARG A 1 132 ? -6.611 1.611 -0.641 1.00 96.81 132 ARG A N 1
ATOM 1013 C CA . ARG A 1 132 ? -7.829 1.416 0.160 1.00 96.81 132 ARG A CA 1
ATOM 1014 C C . ARG A 1 132 ? -7.602 1.833 1.592 1.00 96.81 132 ARG A C 1
ATOM 1016 O O . ARG A 1 132 ? -6.632 1.415 2.212 1.00 96.81 132 ARG A O 1
ATOM 1023 N N . VAL A 1 133 ? -8.523 2.603 2.149 1.00 97.19 133 VAL A N 1
ATOM 1024 C CA . VAL A 1 133 ? -8.456 3.043 3.539 1.00 97.19 133 VAL A CA 1
ATOM 1025 C C . VAL A 1 133 ? -9.773 2.771 4.252 1.00 97.19 133 VAL A C 1
ATOM 1027 O O . VAL A 1 133 ? -10.846 3.064 3.719 1.00 97.19 133 VAL A O 1
ATOM 1030 N N . LEU A 1 134 ? -9.670 2.243 5.472 1.00 96.56 134 LEU A N 1
ATOM 1031 C CA . LEU A 1 134 ? -10.762 2.148 6.433 1.00 96.56 134 LEU A CA 1
ATOM 1032 C C . LEU A 1 134 ? -10.589 3.190 7.540 1.00 96.56 134 LEU A C 1
ATOM 1034 O O . LEU A 1 134 ? -9.528 3.291 8.161 1.00 96.56 134 LEU A O 1
ATOM 1038 N N . LEU A 1 135 ? -11.651 3.947 7.794 1.00 96.38 135 LEU A N 1
ATOM 1039 C CA . LEU A 1 135 ? -11.784 4.847 8.933 1.00 96.38 135 LEU A CA 1
ATOM 1040 C C . LEU A 1 135 ? -12.643 4.164 10.000 1.00 96.38 135 LEU A C 1
ATOM 1042 O O . LEU A 1 135 ? -13.764 3.747 9.713 1.00 96.38 135 LEU A O 1
ATOM 1046 N N . LEU A 1 136 ? -12.121 4.055 11.220 1.00 94.38 136 LEU A N 1
ATOM 1047 C CA . LEU A 1 136 ? -12.806 3.413 12.353 1.00 94.38 136 LEU A CA 1
ATOM 1048 C C . LEU A 1 136 ? -13.458 4.421 13.310 1.00 94.38 136 LEU A C 1
ATOM 1050 O O . LEU A 1 136 ? -14.187 4.039 14.216 1.00 94.38 136 LEU A O 1
ATOM 1054 N N . SER A 1 137 ? -13.199 5.713 13.110 1.00 94.06 137 SER A N 1
ATOM 1055 C CA . SER A 1 137 ? -13.687 6.815 13.938 1.00 94.06 137 SER A CA 1
ATOM 1056 C C . SER A 1 137 ? -14.283 7.914 13.059 1.00 94.06 137 SER A C 1
ATOM 1058 O O . SER A 1 137 ? -13.884 8.095 11.907 1.00 94.06 137 SER A O 1
ATOM 1060 N N . ASN A 1 138 ? -15.220 8.684 13.618 1.00 93.88 138 ASN A N 1
ATOM 1061 C CA . ASN A 1 138 ? -15.758 9.889 12.984 1.00 93.88 138 ASN A CA 1
ATOM 1062 C C . ASN A 1 138 ? -14.732 11.023 12.863 1.00 93.88 138 ASN A C 1
ATOM 1064 O O . ASN A 1 138 ? -14.870 11.874 11.987 1.00 93.88 138 ASN A O 1
ATOM 1068 N N . GLU A 1 139 ? -13.732 11.044 13.741 1.00 96.44 139 GLU A N 1
ATOM 1069 C CA . GLU A 1 139 ? -12.697 12.080 13.775 1.00 96.44 139 GLU A CA 1
ATOM 1070 C C . GLU A 1 139 ? -11.505 11.756 12.866 1.00 96.44 139 GLU A C 1
ATOM 1072 O O . GLU A 1 139 ? -10.775 12.667 12.468 1.00 96.44 139 GLU A O 1
ATOM 1077 N N . ALA A 1 140 ? -11.326 10.483 12.501 1.00 96.44 140 ALA A N 1
ATOM 1078 C CA . ALA A 1 140 ? -10.226 10.039 11.663 1.00 96.44 140 ALA A CA 1
ATOM 1079 C C . ALA A 1 140 ? -10.413 10.545 10.231 1.00 96.44 140 ALA A C 1
ATOM 1081 O O . ALA A 1 140 ? -11.518 10.551 9.681 1.00 96.44 140 ALA A O 1
ATOM 1082 N N . ARG A 1 141 ? -9.312 10.954 9.604 1.00 96.44 141 ARG A N 1
ATOM 1083 C CA . ARG A 1 141 ? -9.302 11.502 8.248 1.00 96.44 141 ARG A CA 1
ATOM 1084 C C . ARG A 1 141 ? -8.301 10.755 7.395 1.00 96.44 141 ARG A C 1
ATOM 1086 O O . ARG A 1 141 ? -7.197 10.446 7.829 1.00 96.44 141 ARG A O 1
ATOM 1093 N N . ALA A 1 142 ? -8.685 10.497 6.154 1.00 96.44 142 ALA A N 1
ATOM 1094 C CA . ALA A 1 142 ? -7.768 9.983 5.160 1.00 96.44 142 ALA A CA 1
ATOM 1095 C C . ALA A 1 142 ? -8.078 10.557 3.784 1.00 96.44 142 ALA A C 1
ATOM 1097 O O . ALA A 1 142 ? -9.237 10.777 3.427 1.00 96.44 142 ALA A O 1
ATOM 1098 N N . ARG A 1 143 ? -7.025 10.757 3.001 1.00 96.81 143 ARG A N 1
ATOM 1099 C CA . ARG A 1 143 ? -7.089 11.144 1.599 1.00 96.81 143 ARG A CA 1
ATOM 1100 C C . ARG A 1 143 ? -6.224 10.194 0.785 1.00 96.81 143 ARG A C 1
ATOM 1102 O O . ARG A 1 143 ? -5.065 9.974 1.118 1.00 96.81 143 ARG A O 1
ATOM 1109 N N . THR A 1 144 ? -6.788 9.671 -0.289 1.00 96.19 144 THR A N 1
ATOM 1110 C CA . THR A 1 144 ? -6.097 8.849 -1.288 1.00 96.19 144 THR A CA 1
ATOM 1111 C C . THR A 1 144 ? -6.090 9.611 -2.605 1.00 96.19 144 THR A C 1
ATOM 1113 O O . THR A 1 144 ? -7.148 10.082 -3.032 1.00 96.19 144 THR A O 1
ATOM 1116 N N . ILE A 1 145 ? -4.921 9.782 -3.215 1.00 95.50 145 ILE A N 1
ATOM 1117 C CA . ILE A 1 145 ? -4.727 10.540 -4.453 1.00 95.50 145 ILE A CA 1
ATOM 1118 C C . ILE A 1 145 ? -3.961 9.646 -5.439 1.00 95.50 145 ILE A C 1
ATOM 1120 O O . ILE A 1 145 ? -2.747 9.780 -5.565 1.00 95.50 145 ILE A O 1
ATOM 1124 N N . PRO A 1 146 ? -4.637 8.717 -6.132 1.00 95.69 146 PRO A N 1
ATOM 1125 C CA . PRO A 1 146 ? -3.981 7.912 -7.147 1.00 95.69 146 PRO A CA 1
ATOM 1126 C C . PRO A 1 146 ? -3.845 8.708 -8.452 1.00 95.69 146 PRO A C 1
ATOM 1128 O O . PRO A 1 146 ? -4.821 9.269 -8.951 1.00 95.69 146 PRO A O 1
ATOM 1131 N N . ASN A 1 147 ? -2.656 8.705 -9.046 1.00 97.00 147 ASN A N 1
ATOM 1132 C CA . ASN A 1 147 ? -2.355 9.423 -10.280 1.00 97.00 147 ASN A CA 1
ATOM 1133 C C . ASN A 1 147 ? -1.725 8.494 -11.326 1.00 97.00 147 ASN A C 1
ATOM 1135 O O . ASN A 1 147 ? -0.920 7.613 -11.005 1.00 97.00 147 ASN A O 1
ATOM 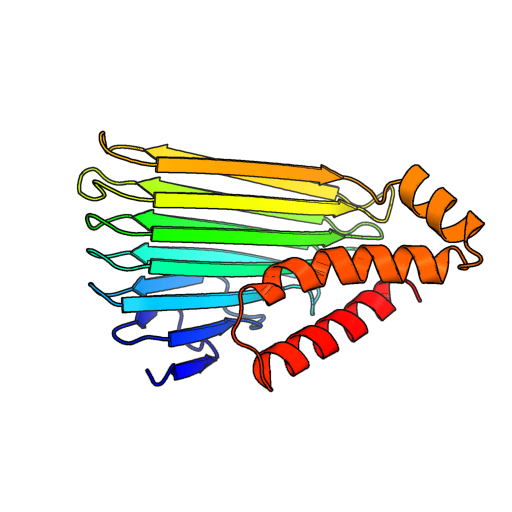1139 N N . LEU A 1 148 ? -2.061 8.732 -12.594 1.00 97.56 148 LEU A N 1
ATOM 1140 C CA . LEU A 1 148 ? -1.407 8.130 -13.753 1.00 97.56 148 LEU A CA 1
ATOM 1141 C C . LEU A 1 148 ? -0.884 9.244 -14.663 1.00 97.56 148 LEU A C 1
ATOM 1143 O O . LEU A 1 148 ? -1.660 10.056 -15.158 1.00 97.56 148 LEU A O 1
ATOM 1147 N N . GLU A 1 149 ? 0.417 9.240 -14.924 1.00 97.81 149 GLU A N 1
ATOM 1148 C CA . GLU A 1 149 ? 1.069 10.114 -15.898 1.00 97.81 149 GLU A CA 1
ATOM 1149 C C . GLU A 1 149 ? 1.644 9.239 -17.012 1.00 97.81 149 GLU A C 1
ATOM 1151 O O . GLU A 1 149 ? 2.584 8.474 -16.791 1.00 97.81 149 GLU A O 1
ATOM 1156 N N . ILE A 1 150 ? 1.038 9.283 -18.200 1.00 97.69 150 ILE A N 1
ATOM 1157 C CA . ILE A 1 150 ? 1.337 8.349 -19.291 1.00 97.69 150 ILE A CA 1
ATOM 1158 C C . ILE A 1 150 ? 1.803 9.125 -20.520 1.00 97.69 150 ILE A C 1
ATOM 1160 O O . ILE A 1 150 ? 1.035 9.859 -21.133 1.00 97.69 150 ILE A O 1
ATOM 1164 N N . GLU A 1 151 ? 3.056 8.901 -20.901 1.00 97.75 151 GLU A N 1
ATOM 1165 C CA . GLU A 1 151 ? 3.714 9.464 -22.087 1.00 97.75 151 GLU A CA 1
ATOM 1166 C C . GLU A 1 151 ? 4.040 8.380 -23.140 1.00 97.75 151 GLU A C 1
ATOM 1168 O O . GLU A 1 151 ? 4.794 8.615 -24.085 1.00 97.75 151 GLU A O 1
ATOM 1173 N N . ALA A 1 152 ? 3.514 7.164 -22.967 1.00 96.81 152 ALA A N 1
ATOM 1174 C CA . ALA A 1 152 ? 3.692 6.026 -23.868 1.00 96.81 152 ALA A CA 1
ATOM 1175 C C . ALA A 1 152 ? 2.351 5.566 -24.459 1.00 96.81 152 ALA A C 1
ATOM 1177 O O . ALA A 1 152 ? 1.312 5.673 -23.815 1.00 96.81 152 ALA A O 1
ATOM 1178 N N . ASN A 1 153 ? 2.384 5.020 -25.678 1.00 96.12 153 ASN A N 1
ATOM 1179 C CA . ASN A 1 153 ? 1.175 4.712 -26.448 1.00 96.12 153 ASN A CA 1
ATOM 1180 C C . ASN A 1 153 ? 0.680 3.276 -26.225 1.00 96.12 153 ASN A C 1
ATOM 1182 O O . ASN A 1 153 ? -0.523 3.047 -26.148 1.00 96.12 153 ASN A O 1
ATOM 1186 N N . ASP A 1 154 ? 1.592 2.304 -26.134 1.00 96.88 154 ASP A N 1
ATOM 1187 C CA . ASP A 1 154 ? 1.253 0.891 -25.935 1.00 96.88 154 ASP A CA 1
ATOM 1188 C C . ASP A 1 154 ? 1.385 0.537 -24.452 1.00 96.88 154 ASP A C 1
ATOM 1190 O O . ASP A 1 154 ? 2.472 0.202 -23.986 1.00 96.88 154 ASP A O 1
ATOM 1194 N N . VAL A 1 155 ? 0.310 0.687 -23.674 1.00 97.25 155 VAL A N 1
ATOM 1195 C CA . VAL A 1 155 ? 0.335 0.453 -22.221 1.00 97.25 155 VAL A CA 1
ATOM 1196 C C . VAL A 1 155 ? -0.974 -0.141 -21.710 1.00 97.25 155 VAL A C 1
ATOM 1198 O O . VAL A 1 155 ? -2.043 0.035 -22.294 1.00 97.25 155 VAL A O 1
ATOM 1201 N N . LYS A 1 156 ? -0.902 -0.803 -20.554 1.00 97.81 156 LYS A N 1
ATOM 1202 C CA . LYS A 1 156 ? -2.062 -1.151 -19.727 1.00 97.81 156 LYS A CA 1
ATOM 1203 C C . LYS A 1 156 ? -1.858 -0.543 -18.351 1.00 97.81 156 LYS A C 1
ATOM 1205 O O . LYS A 1 156 ? -0.975 -0.972 -17.616 1.00 97.81 156 LYS A O 1
ATOM 1210 N N . ALA A 1 157 ? -2.665 0.446 -17.998 1.00 96.69 157 ALA A N 1
ATOM 1211 C CA . ALA A 1 157 ? -2.577 1.110 -16.707 1.00 96.69 157 ALA A CA 1
ATOM 1212 C C . ALA A 1 157 ? -3.970 1.268 -16.102 1.00 96.69 157 ALA A C 1
ATOM 1214 O O . ALA A 1 157 ? -4.913 1.645 -16.794 1.00 96.69 157 ALA A O 1
ATOM 1215 N N . SER A 1 158 ? -4.102 0.976 -14.813 1.00 97.38 158 SER A N 1
ATOM 1216 C CA . SER A 1 158 ? -5.335 1.215 -14.063 1.00 97.38 158 SER A CA 1
ATOM 1217 C C . SER A 1 158 ? -5.015 1.638 -12.641 1.00 97.38 158 SER A C 1
ATOM 1219 O O . SER A 1 158 ? -4.040 1.157 -12.056 1.00 97.38 158 SER A O 1
ATOM 1221 N N . HIS A 1 159 ? -5.882 2.454 -12.058 1.00 95.62 159 HIS A N 1
ATOM 1222 C CA . HIS A 1 159 ? -5.823 2.771 -10.643 1.00 95.62 159 HIS A CA 1
ATOM 1223 C C . HIS A 1 159 ? -7.207 2.683 -9.998 1.00 95.62 159 HIS A C 1
ATOM 1225 O O . HIS A 1 159 ? -8.224 2.848 -10.668 1.00 95.62 159 HIS A O 1
ATOM 1231 N N . ALA A 1 160 ? -7.234 2.404 -8.700 1.00 95.19 160 ALA A N 1
ATOM 1232 C CA . ALA A 1 160 ? -8.432 2.412 -7.879 1.00 95.19 160 ALA A CA 1
ATOM 1233 C C . ALA A 1 160 ? -8.096 3.022 -6.520 1.00 95.19 160 ALA A C 1
ATOM 1235 O O . ALA A 1 160 ? -7.059 2.701 -5.941 1.00 95.19 160 ALA A O 1
ATOM 1236 N N . ALA A 1 161 ? -8.977 3.879 -6.011 1.00 95.12 161 ALA A N 1
ATOM 1237 C CA . ALA A 1 161 ? -8.868 4.399 -4.660 1.00 95.12 161 ALA A CA 1
ATOM 1238 C C . ALA A 1 161 ? -10.212 4.378 -3.941 1.00 95.12 161 ALA A C 1
ATOM 1240 O O . ALA A 1 161 ? -11.256 4.645 -4.539 1.00 95.12 161 ALA A O 1
ATOM 1241 N N . THR A 1 162 ? -10.197 4.060 -2.651 1.00 96.94 162 THR A N 1
ATOM 1242 C CA . THR A 1 162 ? -11.398 4.077 -1.815 1.00 96.94 162 THR A CA 1
ATOM 1243 C C . THR A 1 162 ? -11.047 4.462 -0.386 1.00 96.94 162 THR A C 1
ATOM 1245 O O . THR A 1 162 ? -10.157 3.873 0.223 1.00 96.94 162 THR A O 1
ATOM 1248 N N . VAL A 1 163 ? -11.801 5.409 0.168 1.00 97.00 163 VAL A N 1
ATOM 1249 C CA . VAL A 1 163 ? -11.845 5.689 1.606 1.00 97.00 163 VAL A CA 1
ATOM 1250 C C . VAL A 1 163 ? -13.240 5.314 2.079 1.00 97.00 163 VAL A C 1
ATOM 1252 O O . VAL A 1 163 ? -14.231 5.783 1.526 1.00 97.00 163 VAL A O 1
ATOM 1255 N N . SER A 1 164 ? -13.320 4.428 3.062 1.00 95.62 164 SER A N 1
ATOM 1256 C CA . SER A 1 164 ? -14.584 3.853 3.525 1.00 95.62 164 SER A CA 1
ATOM 1257 C C . SER A 1 164 ? -14.545 3.590 5.025 1.00 95.62 164 SER A C 1
ATOM 1259 O O . SER A 1 164 ? -13.533 3.828 5.685 1.00 95.62 164 SER A O 1
ATOM 1261 N N . ARG A 1 165 ? -15.664 3.130 5.570 1.00 94.56 165 ARG A N 1
ATOM 1262 C CA . ARG A 1 165 ? -15.768 2.606 6.933 1.00 94.56 165 ARG A CA 1
ATOM 1263 C C . ARG A 1 165 ? -16.062 1.117 6.859 1.00 94.56 165 ARG A C 1
ATOM 1265 O O . ARG A 1 165 ? -16.322 0.598 5.773 1.00 94.56 165 ARG A O 1
ATOM 1272 N N . ILE A 1 166 ? -16.014 0.442 8.001 1.00 91.88 166 ILE A N 1
ATOM 1273 C CA . ILE A 1 166 ? -16.550 -0.916 8.083 1.00 91.88 166 ILE A CA 1
ATOM 1274 C C . ILE A 1 166 ? -18.035 -0.867 7.692 1.00 91.88 166 ILE A C 1
ATOM 1276 O O . ILE A 1 166 ? -18.740 0.062 8.081 1.00 91.88 166 ILE A O 1
ATOM 1280 N N . SER A 1 167 ? -18.480 -1.828 6.883 1.00 92.88 167 SER A N 1
ATOM 1281 C CA . SER A 1 167 ? -19.878 -1.929 6.475 1.00 92.88 167 SER A CA 1
ATOM 1282 C C . SER A 1 167 ? -20.745 -2.364 7.655 1.00 92.88 167 SER A C 1
ATOM 1284 O O . SER A 1 167 ? -20.528 -3.438 8.223 1.00 92.88 167 SER A O 1
ATOM 1286 N N . ASP A 1 168 ? -21.747 -1.554 7.994 1.00 92.38 168 ASP A N 1
ATOM 1287 C CA . ASP A 1 168 ? -22.715 -1.884 9.043 1.00 92.38 168 ASP A CA 1
ATOM 1288 C C . ASP A 1 168 ? -23.512 -3.152 8.692 1.00 92.38 168 ASP A C 1
ATOM 1290 O O . ASP A 1 168 ? -23.813 -3.947 9.579 1.00 92.38 168 ASP A O 1
ATOM 1294 N N . ASP A 1 169 ? -23.767 -3.406 7.403 1.00 95.38 169 ASP A N 1
ATOM 1295 C CA . ASP A 1 169 ? -24.445 -4.622 6.937 1.00 95.38 169 ASP A CA 1
ATOM 1296 C C . ASP A 1 169 ? -23.573 -5.872 7.128 1.00 95.38 169 ASP A C 1
ATOM 1298 O O . ASP A 1 169 ? -24.067 -6.924 7.539 1.00 95.38 169 ASP A O 1
ATOM 1302 N N . GLU A 1 170 ? -22.264 -5.772 6.860 1.00 94.50 170 GLU A N 1
ATOM 1303 C CA . GLU A 1 170 ? -21.323 -6.879 7.090 1.00 94.50 170 GLU A CA 1
ATOM 1304 C C . GLU A 1 170 ? -21.180 -7.171 8.586 1.00 94.50 170 GLU A C 1
ATOM 1306 O O . GLU A 1 170 ? -21.156 -8.337 8.990 1.00 94.50 170 GLU A O 1
ATOM 1311 N N . LEU A 1 171 ? -21.128 -6.122 9.414 1.00 94.12 171 LEU A N 1
ATOM 1312 C CA . LEU A 1 171 ? -21.109 -6.248 10.869 1.00 94.12 171 LEU A CA 1
ATOM 1313 C C . LEU A 1 171 ? -22.384 -6.903 11.387 1.00 94.12 171 LEU A C 1
ATOM 1315 O O . LEU A 1 171 ? -22.301 -7.928 12.062 1.00 94.12 171 LEU A O 1
ATOM 1319 N N . PHE A 1 172 ? -23.548 -6.365 11.025 1.00 95.69 172 PHE A N 1
ATOM 1320 C CA . PHE A 1 172 ? -24.841 -6.900 11.437 1.00 95.69 172 PHE A CA 1
ATOM 1321 C C . PHE A 1 172 ? -24.997 -8.361 11.008 1.00 95.69 172 PHE A C 1
ATOM 1323 O O . PHE A 1 172 ? -25.397 -9.209 11.807 1.00 95.69 172 PHE A O 1
ATOM 1330 N N . TYR A 1 173 ? -24.606 -8.697 9.774 1.00 96.75 173 TYR A N 1
ATOM 1331 C CA . TYR A 1 173 ? -24.626 -10.076 9.299 1.00 96.75 173 TYR A CA 1
ATOM 1332 C C . TYR A 1 173 ? -23.779 -10.999 10.185 1.00 96.75 173 TYR A C 1
ATOM 1334 O O . TYR A 1 173 ? -24.263 -12.051 10.607 1.00 96.75 173 TYR A O 1
ATOM 1342 N N . LEU A 1 174 ? -22.543 -10.615 10.511 1.00 96.94 174 LEU A N 1
ATOM 1343 C CA . LEU A 1 174 ? -21.666 -11.401 11.383 1.00 96.94 174 LEU A CA 1
ATOM 1344 C C . LEU A 1 174 ? -22.215 -11.523 12.813 1.00 96.94 174 LEU A C 1
ATOM 1346 O O . LEU A 1 174 ? -22.129 -12.601 13.409 1.00 96.94 174 LEU A O 1
ATOM 1350 N N . GLU A 1 175 ? -22.834 -10.468 13.341 1.00 96.00 175 GLU A N 1
ATOM 1351 C CA . GLU A 1 175 ? -23.508 -10.490 14.643 1.00 96.00 175 GLU A CA 1
ATOM 1352 C C . GLU A 1 175 ? -24.684 -11.472 14.664 1.00 96.00 175 GLU A C 1
ATOM 1354 O O . GLU A 1 175 ? -24.810 -12.265 15.600 1.00 96.00 175 GLU A O 1
ATOM 1359 N N . THR A 1 176 ? -25.489 -11.529 13.594 1.00 97.50 176 THR A N 1
ATOM 1360 C CA . THR A 1 176 ? -26.585 -12.514 13.482 1.00 97.50 176 THR A CA 1
ATOM 1361 C C . THR A 1 176 ? -26.089 -13.964 13.458 1.00 97.50 176 THR A C 1
ATOM 1363 O O . THR A 1 176 ? -26.839 -14.889 13.770 1.00 97.50 176 THR A O 1
ATOM 1366 N N . ARG A 1 177 ? -24.810 -14.183 13.126 1.00 97.31 177 ARG A N 1
ATOM 1367 C CA . ARG A 1 177 ? -24.140 -15.492 13.186 1.00 97.31 177 ARG A CA 1
ATOM 1368 C C . ARG A 1 177 ? -23.507 -15.786 14.550 1.00 97.31 177 ARG A C 1
ATOM 1370 O O . ARG A 1 177 ? -22.796 -16.779 14.683 1.00 97.31 177 ARG A O 1
ATOM 1377 N N . GLY A 1 178 ? -23.783 -14.965 15.564 1.00 96.56 178 GLY A N 1
ATOM 1378 C CA . GLY A 1 178 ? -23.371 -15.187 16.951 1.00 96.56 178 GLY A CA 1
ATOM 1379 C C . GLY A 1 178 ? -21.997 -14.620 17.311 1.00 96.56 178 GLY A C 1
ATOM 1380 O O . GLY A 1 178 ? -21.471 -14.932 18.381 1.00 96.56 178 GLY A O 1
ATOM 1381 N N . LEU A 1 179 ? -21.393 -13.798 16.446 1.00 96.31 179 LEU A N 1
ATOM 1382 C CA . LEU A 1 179 ? -20.182 -13.059 16.799 1.00 96.31 179 LEU A CA 1
ATOM 1383 C C . LEU A 1 179 ? -20.550 -11.813 17.608 1.00 96.31 179 LEU A C 1
ATOM 1385 O O . LEU A 1 179 ? -21.517 -11.127 17.306 1.00 96.31 179 LEU A O 1
ATOM 1389 N N . SER A 1 180 ? -19.757 -11.484 18.630 1.00 95.19 180 SER A N 1
ATOM 1390 C CA . SER A 1 180 ? -19.855 -10.153 19.233 1.00 95.19 180 SER A CA 1
ATOM 1391 C C . SER A 1 180 ? -19.373 -9.102 18.234 1.00 95.19 180 SER A C 1
ATOM 1393 O O . SER A 1 180 ? -18.477 -9.389 17.434 1.00 95.19 180 SER A O 1
ATOM 1395 N N . LYS A 1 181 ? -19.888 -7.871 18.339 1.00 91.44 181 LYS A N 1
ATOM 1396 C CA . LYS A 1 181 ? -19.445 -6.725 17.531 1.00 91.44 181 LYS A CA 1
ATOM 1397 C C . LYS A 1 181 ? -17.923 -6.636 17.409 1.00 91.44 181 LYS A C 1
ATOM 1399 O O . LYS A 1 181 ? -17.376 -6.622 16.316 1.00 91.44 181 LYS A O 1
ATOM 1404 N N . GLN A 1 182 ? -17.235 -6.698 18.549 1.00 91.25 182 GLN A N 1
ATOM 1405 C CA . GLN A 1 182 ? -15.774 -6.640 18.632 1.00 91.25 182 GLN A CA 1
ATOM 1406 C C . GLN A 1 182 ? -15.085 -7.765 17.838 1.00 91.25 182 GLN A C 1
ATOM 1408 O O . GLN A 1 182 ? -14.073 -7.542 17.174 1.00 91.25 182 GLN A O 1
ATOM 1413 N N . ARG A 1 183 ? -15.623 -8.994 17.883 1.00 93.12 183 ARG A N 1
ATOM 1414 C CA . ARG A 1 183 ? -15.086 -10.124 17.107 1.00 93.12 183 ARG A CA 1
ATOM 1415 C C . ARG A 1 183 ? -15.361 -9.961 15.615 1.00 93.12 183 ARG A C 1
ATOM 1417 O O . ARG A 1 183 ? -14.479 -10.279 14.820 1.00 93.12 183 ARG A O 1
ATOM 1424 N N . ALA A 1 184 ? -16.540 -9.464 15.246 1.00 94.38 184 ALA A N 1
ATOM 1425 C CA . ALA A 1 184 ? -16.896 -9.177 13.860 1.00 94.38 184 ALA A CA 1
ATOM 1426 C C . ALA A 1 184 ? -15.982 -8.090 13.265 1.00 94.38 184 ALA A C 1
ATOM 1428 O O . ALA A 1 184 ? -15.370 -8.311 12.221 1.00 94.38 184 ALA A O 1
ATOM 1429 N N . GLU A 1 185 ? -15.793 -6.973 13.973 1.00 92.69 185 GLU A N 1
ATOM 1430 C CA . GLU A 1 185 ? -14.871 -5.898 13.588 1.00 92.69 185 GLU A CA 1
ATOM 1431 C C . GLU A 1 185 ? -13.439 -6.417 13.425 1.00 92.69 185 GLU A C 1
ATOM 1433 O O . GLU A 1 185 ? -12.829 -6.224 12.372 1.00 92.69 185 GLU A O 1
ATOM 1438 N N . LYS A 1 186 ? -12.912 -7.151 14.418 1.00 92.81 186 LYS A N 1
ATOM 1439 C CA . LYS A 1 186 ? -11.567 -7.749 14.335 1.00 92.81 186 LYS A CA 1
ATOM 1440 C C . LYS A 1 186 ? -11.421 -8.655 13.110 1.00 92.81 186 LYS A C 1
ATOM 1442 O O . LYS A 1 186 ? -10.392 -8.606 12.436 1.00 92.81 186 LYS A O 1
ATOM 1447 N N . MET A 1 187 ? -12.439 -9.457 12.799 1.00 93.44 187 MET A N 1
ATOM 1448 C CA . MET A 1 187 ? -12.433 -10.359 11.644 1.00 93.44 187 MET A CA 1
ATOM 1449 C C . MET A 1 187 ? -12.409 -9.594 10.313 1.00 93.44 187 MET A C 1
ATOM 1451 O O . MET A 1 187 ? -11.607 -9.924 9.435 1.00 93.44 187 MET A O 1
ATOM 1455 N N . LEU A 1 188 ? -13.230 -8.550 10.170 1.00 94.06 188 LEU A N 1
ATOM 1456 C CA . LEU A 1 188 ? -13.262 -7.713 8.965 1.00 94.06 188 LEU A CA 1
ATOM 1457 C C . LEU A 1 188 ? -11.938 -6.958 8.769 1.00 94.06 188 LEU A C 1
ATOM 1459 O O . LEU A 1 188 ? -11.386 -6.951 7.666 1.00 94.06 188 LEU A O 1
ATOM 1463 N N . LEU A 1 189 ? -11.375 -6.393 9.841 1.00 93.69 189 LEU A N 1
ATOM 1464 C CA . LEU A 1 189 ? -10.096 -5.676 9.789 1.00 93.69 189 LEU A CA 1
ATOM 1465 C C . LEU A 1 189 ? -8.914 -6.604 9.482 1.00 93.69 189 LEU A C 1
ATOM 1467 O O . LEU A 1 189 ? -8.045 -6.241 8.685 1.00 93.69 189 LEU A O 1
ATOM 1471 N N . SER A 1 190 ? -8.899 -7.810 10.057 1.00 92.38 190 SER A N 1
ATOM 1472 C CA . SER A 1 190 ? -7.887 -8.832 9.757 1.00 92.38 190 SER A CA 1
ATOM 1473 C C . SER A 1 190 ? -7.944 -9.253 8.289 1.00 92.38 190 SER A C 1
ATOM 1475 O O . SER A 1 190 ? -6.933 -9.179 7.589 1.00 92.38 190 SER A O 1
ATOM 1477 N N . SER A 1 191 ? -9.136 -9.558 7.765 1.00 92.50 191 SER A N 1
ATOM 1478 C CA . SER A 1 191 ? -9.325 -9.857 6.338 1.00 92.50 191 SER A CA 1
ATOM 1479 C C . SER A 1 191 ? -8.828 -8.712 5.439 1.00 92.50 191 SER A C 1
ATOM 1481 O O . SER A 1 191 ? -8.085 -8.918 4.465 1.00 92.50 191 SER A O 1
ATOM 1483 N N . PHE A 1 192 ? -9.155 -7.470 5.808 1.00 94.62 192 PHE A N 1
ATOM 1484 C CA . PHE A 1 192 ? -8.734 -6.284 5.073 1.00 94.62 192 PHE A CA 1
ATOM 1485 C C . PHE A 1 192 ? -7.206 -6.135 5.006 1.00 94.62 192 PHE A C 1
ATOM 1487 O O . PHE A 1 192 ? -6.682 -5.930 3.905 1.00 94.62 192 PHE A O 1
ATOM 1494 N N . LEU A 1 193 ? -6.493 -6.264 6.132 1.00 91.75 193 LEU A N 1
ATOM 1495 C CA . LEU A 1 193 ? -5.035 -6.088 6.198 1.00 91.75 193 LEU A CA 1
ATOM 1496 C C . LEU A 1 193 ? -4.227 -7.300 5.725 1.00 91.75 193 LEU A C 1
ATOM 1498 O O . LEU A 1 193 ? -3.107 -7.117 5.250 1.00 91.75 193 LEU A O 1
ATOM 1502 N N . HIS A 1 194 ? -4.759 -8.519 5.834 1.00 91.50 194 HIS A N 1
ATOM 1503 C CA . HIS A 1 194 ? -4.050 -9.736 5.422 1.00 91.50 194 HIS A CA 1
ATOM 1504 C C . HIS A 1 194 ? -4.156 -9.994 3.922 1.00 91.50 194 HIS A C 1
ATOM 1506 O O . HIS A 1 194 ? -3.234 -10.551 3.329 1.00 91.50 194 HIS A O 1
ATOM 1512 N N . SER A 1 195 ? -5.238 -9.553 3.274 1.00 92.19 195 SER A N 1
ATOM 1513 C CA . SER A 1 195 ? -5.441 -9.805 1.840 1.00 92.19 195 SER A CA 1
ATOM 1514 C C . SER A 1 195 ? -4.259 -9.415 0.928 1.00 92.19 195 SER A C 1
ATOM 1516 O O . SER A 1 195 ? -3.940 -10.219 0.052 1.00 92.19 195 SER A O 1
ATOM 1518 N N . PRO A 1 196 ? -3.520 -8.298 1.116 1.00 89.62 196 PRO A N 1
ATOM 1519 C CA . PRO A 1 196 ? -2.344 -7.996 0.294 1.00 89.62 196 PRO A CA 1
ATOM 1520 C C . PRO A 1 196 ? -1.168 -8.958 0.518 1.00 89.62 196 PRO A C 1
ATOM 1522 O O . PRO A 1 196 ? -0.354 -9.149 -0.384 1.00 89.62 196 PRO A O 1
ATOM 1525 N N . LEU A 1 197 ? -1.069 -9.576 1.701 1.00 88.94 197 LEU A N 1
ATOM 1526 C CA . LEU A 1 197 ? 0.001 -10.524 2.027 1.00 88.94 197 LEU A CA 1
ATOM 1527 C C . LEU A 1 197 ? -0.167 -11.865 1.306 1.00 88.94 197 LEU A C 1
ATOM 1529 O O . LEU A 1 197 ? 0.812 -12.586 1.143 1.00 88.94 197 LEU A O 1
ATOM 1533 N N . THR A 1 198 ? -1.370 -12.181 0.815 1.00 85.75 198 THR A N 1
ATOM 1534 C CA . THR A 1 198 ? -1.633 -13.412 0.047 1.00 85.75 198 THR A CA 1
ATOM 1535 C C . THR A 1 198 ? -0.833 -13.496 -1.255 1.00 85.75 198 THR A C 1
ATOM 1537 O O . THR A 1 198 ? -0.566 -14.591 -1.740 1.00 85.75 198 THR A O 1
ATOM 1540 N N . ALA A 1 199 ? -0.402 -12.352 -1.795 1.00 79.56 199 ALA A N 1
ATOM 1541 C CA . ALA A 1 199 ? 0.464 -12.283 -2.969 1.00 79.56 199 ALA A CA 1
ATOM 1542 C C . ALA A 1 199 ? 1.940 -12.599 -2.656 1.00 79.56 199 ALA A C 1
ATOM 1544 O O . ALA A 1 199 ? 2.744 -12.761 -3.578 1.00 79.56 199 ALA A O 1
ATOM 1545 N N . LEU A 1 200 ? 2.320 -12.654 -1.375 1.00 82.69 200 LEU A N 1
ATOM 1546 C CA . LEU A 1 200 ? 3.668 -13.011 -0.947 1.00 82.69 200 LEU A CA 1
ATOM 1547 C C . LEU A 1 200 ? 3.822 -14.538 -0.885 1.00 82.69 200 LEU A C 1
ATOM 1549 O O . LEU A 1 200 ? 2.866 -15.234 -0.533 1.00 82.69 200 LEU A O 1
ATOM 1553 N N . PRO A 1 201 ? 5.029 -15.072 -1.157 1.00 81.31 201 PRO A N 1
ATOM 1554 C CA . PRO A 1 201 ? 5.311 -16.486 -0.947 1.00 81.31 201 PRO A CA 1
ATOM 1555 C C . PRO A 1 201 ? 5.010 -16.910 0.492 1.00 81.31 201 PRO A C 1
ATOM 1557 O O . PRO A 1 201 ? 5.315 -16.177 1.437 1.00 81.31 201 PRO A O 1
ATOM 1560 N N . GLU A 1 202 ? 4.444 -18.104 0.649 1.00 82.94 202 GLU A N 1
ATOM 1561 C CA . GLU A 1 202 ? 4.236 -18.712 1.961 1.00 82.94 202 GLU A CA 1
ATOM 1562 C C . GLU A 1 202 ? 5.563 -18.937 2.698 1.00 82.94 202 GLU A C 1
ATOM 1564 O O . GLU A 1 202 ? 6.629 -19.094 2.091 1.00 82.94 202 GLU A O 1
ATOM 1569 N N . GLY A 1 203 ? 5.484 -18.950 4.028 1.00 85.62 203 GLY A N 1
ATOM 1570 C CA . GLY A 1 203 ? 6.602 -19.232 4.916 1.00 85.62 203 GLY A CA 1
ATOM 1571 C C . GLY A 1 203 ? 6.846 -18.135 5.946 1.00 85.62 203 GLY A C 1
ATOM 1572 O O . GLY A 1 203 ? 6.102 -17.163 6.069 1.00 85.62 203 GLY A O 1
ATOM 1573 N N . THR A 1 204 ? 7.965 -18.267 6.659 1.00 85.88 204 THR A N 1
ATOM 1574 C CA . THR A 1 204 ? 8.221 -17.568 7.928 1.00 85.88 204 THR A CA 1
ATOM 1575 C C . THR A 1 204 ? 8.078 -16.048 7.865 1.00 85.88 204 THR A C 1
ATOM 1577 O O . THR A 1 204 ? 7.685 -15.429 8.853 1.00 85.88 204 THR A O 1
ATOM 1580 N N . LEU A 1 205 ? 8.407 -15.418 6.732 1.00 86.00 205 LEU A N 1
ATOM 1581 C CA . LEU A 1 205 ? 8.244 -13.973 6.581 1.00 86.00 205 LEU A CA 1
ATOM 1582 C C . LEU A 1 205 ? 6.766 -13.578 6.593 1.00 86.00 205 LEU A C 1
ATOM 1584 O O . LEU A 1 205 ? 6.403 -12.672 7.339 1.00 86.00 205 LEU A O 1
ATOM 1588 N N . ARG A 1 206 ? 5.931 -14.252 5.796 1.00 89.38 206 ARG A N 1
ATOM 1589 C CA . ARG A 1 206 ? 4.497 -13.972 5.722 1.00 89.38 206 ARG A CA 1
ATOM 1590 C C . ARG A 1 206 ? 3.834 -14.216 7.076 1.00 89.38 206 ARG A C 1
ATOM 1592 O O . ARG A 1 206 ? 3.203 -13.298 7.585 1.00 89.38 206 ARG A O 1
ATOM 1599 N N . ASP A 1 207 ? 4.123 -15.344 7.722 1.00 90.38 207 ASP A N 1
ATOM 1600 C CA . ASP A 1 207 ? 3.602 -15.665 9.062 1.00 90.38 207 ASP A CA 1
ATOM 1601 C C . ASP A 1 207 ? 4.031 -14.629 10.116 1.00 90.38 207 ASP A C 1
ATOM 1603 O O . ASP A 1 207 ? 3.350 -14.368 11.107 1.00 90.38 207 ASP A O 1
ATOM 1607 N N . THR A 1 208 ? 5.220 -14.043 9.953 1.00 89.50 208 THR A N 1
ATOM 1608 C CA . THR A 1 208 ? 5.701 -12.979 10.844 1.00 89.50 208 THR A CA 1
ATOM 1609 C C . THR A 1 208 ? 4.982 -11.662 10.576 1.00 89.50 208 THR A C 1
ATOM 1611 O O . THR A 1 208 ? 4.648 -10.965 11.530 1.00 89.50 208 THR A O 1
ATOM 1614 N N . LEU A 1 209 ? 4.720 -11.326 9.312 1.00 89.62 209 LEU A N 1
ATOM 1615 C CA . LEU A 1 209 ? 3.955 -10.137 8.941 1.00 89.62 209 LEU A CA 1
ATOM 1616 C C . LEU A 1 209 ? 2.513 -10.236 9.439 1.00 89.62 209 LEU A C 1
ATOM 1618 O O . LEU A 1 209 ? 2.062 -9.309 10.101 1.00 89.62 209 LEU A O 1
ATOM 1622 N N . GLU A 1 210 ? 1.838 -11.364 9.210 1.00 91.94 210 GLU A N 1
ATOM 1623 C CA . GLU A 1 210 ? 0.474 -11.621 9.696 1.00 91.94 210 GLU A CA 1
ATOM 1624 C C . GLU A 1 210 ? 0.404 -11.449 11.223 1.00 91.94 210 GLU A C 1
ATOM 1626 O O . GLU A 1 210 ? -0.350 -10.615 11.715 1.00 91.94 210 GLU A O 1
ATOM 1631 N N . ARG A 1 211 ? 1.320 -12.070 11.982 1.00 91.44 211 ARG A N 1
ATOM 1632 C CA . ARG A 1 211 ? 1.388 -11.884 13.447 1.00 91.44 211 ARG A CA 1
ATOM 1633 C C . ARG A 1 211 ? 1.639 -10.439 13.888 1.00 91.44 211 ARG A C 1
ATOM 1635 O O . ARG A 1 211 ? 1.189 -10.036 14.960 1.00 91.44 211 ARG A O 1
ATOM 1642 N N . VAL A 1 212 ? 2.417 -9.667 13.128 1.00 89.88 212 VAL A N 1
ATOM 1643 C CA . VAL A 1 212 ? 2.658 -8.244 13.423 1.00 89.88 212 VAL A CA 1
ATOM 1644 C C . VAL A 1 212 ? 1.392 -7.421 13.181 1.00 89.88 212 VAL A C 1
ATOM 1646 O O . VAL A 1 212 ? 1.099 -6.525 13.974 1.00 89.88 212 VAL A O 1
ATOM 1649 N N . LEU A 1 213 ? 0.642 -7.724 12.121 1.00 90.12 213 LEU A N 1
ATOM 1650 C CA . LEU A 1 213 ? -0.620 -7.056 11.809 1.00 90.12 213 LEU A CA 1
ATOM 1651 C C . LEU A 1 213 ? -1.712 -7.413 12.815 1.00 90.12 213 LEU A C 1
ATOM 1653 O O . LEU A 1 213 ? -2.390 -6.505 13.285 1.00 90.12 213 LEU A O 1
ATOM 1657 N N . ASP A 1 214 ? -1.823 -8.677 13.223 1.00 90.81 214 ASP A N 1
ATOM 1658 C CA . ASP A 1 214 ? -2.790 -9.114 14.237 1.00 90.81 214 ASP A CA 1
ATOM 1659 C C . ASP A 1 214 ? -2.611 -8.357 15.556 1.00 90.81 214 ASP A C 1
ATOM 1661 O O . ASP A 1 214 ? -3.569 -7.799 16.092 1.00 90.81 214 ASP A O 1
ATOM 1665 N N . LYS A 1 215 ? -1.364 -8.238 16.033 1.00 88.62 215 LYS A N 1
ATOM 1666 C CA . LYS A 1 215 ? -1.043 -7.420 17.214 1.00 88.62 215 LYS A CA 1
ATOM 1667 C C . LYS A 1 215 ? -1.441 -5.961 17.033 1.00 88.62 215 LYS A C 1
ATOM 1669 O O . LYS A 1 215 ? -1.837 -5.308 17.990 1.00 88.62 215 LYS A O 1
ATOM 1674 N N . LYS A 1 216 ? -1.309 -5.432 15.815 1.00 86.75 216 LYS A N 1
ATOM 1675 C CA . LYS A 1 216 ? -1.660 -4.044 15.527 1.00 86.75 216 LYS A CA 1
ATOM 1676 C C . LYS A 1 216 ? -3.172 -3.832 15.491 1.00 86.75 216 LYS A C 1
ATOM 1678 O O . LYS A 1 216 ? -3.639 -2.807 15.968 1.00 86.75 216 LYS A O 1
ATOM 1683 N N . ILE A 1 217 ? -3.925 -4.797 14.968 1.00 89.19 217 ILE A N 1
ATOM 1684 C CA . ILE A 1 217 ? -5.393 -4.782 14.963 1.00 89.19 217 ILE A CA 1
ATOM 1685 C C . ILE A 1 217 ? -5.930 -4.803 16.395 1.00 89.19 217 ILE A C 1
ATOM 1687 O O . ILE A 1 217 ? -6.867 -4.072 16.700 1.00 89.19 217 ILE A O 1
ATOM 1691 N N . GLU A 1 218 ? -5.301 -5.569 17.289 1.00 87.44 218 GLU A N 1
ATOM 1692 C CA . GLU A 1 218 ? -5.669 -5.602 18.711 1.00 87.44 218 GLU A CA 1
ATOM 1693 C C . GLU A 1 218 ? -5.570 -4.233 19.396 1.00 87.44 218 GLU A C 1
ATOM 1695 O O . GLU A 1 218 ? -6.358 -3.961 20.294 1.00 87.44 218 GLU A O 1
ATOM 1700 N N . GLU A 1 219 ? -4.685 -3.337 18.945 1.00 83.88 219 GLU A N 1
ATOM 1701 C CA . GLU A 1 219 ? -4.624 -1.958 19.457 1.00 83.88 219 GLU A CA 1
ATOM 1702 C C . GLU A 1 219 ? -5.829 -1.095 19.039 1.00 83.88 219 GLU A C 1
ATOM 1704 O O . GLU A 1 219 ? -6.040 -0.036 19.628 1.00 83.88 219 GLU A O 1
ATOM 1709 N N . PHE A 1 220 ? -6.579 -1.490 18.004 1.00 81.81 220 PHE A N 1
ATOM 1710 C CA . PHE A 1 220 ? -7.731 -0.740 17.483 1.00 81.81 220 PHE A CA 1
ATOM 1711 C C . PHE A 1 220 ? -9.073 -1.311 17.922 1.00 81.81 220 PHE A C 1
ATOM 1713 O O . PHE A 1 220 ? -10.053 -0.576 17.970 1.00 81.81 220 PHE A O 1
ATOM 1720 N N . THR A 1 221 ? -9.122 -2.614 18.194 1.00 74.75 221 THR A N 1
ATOM 1721 C CA . THR A 1 221 ? -10.347 -3.327 18.579 1.00 74.75 221 THR A CA 1
ATOM 1722 C C . THR A 1 221 ? -10.387 -3.680 20.065 1.00 74.75 221 THR A C 1
ATOM 1724 O O . THR A 1 221 ? -11.278 -4.421 20.475 1.00 74.75 221 THR A O 1
ATOM 1727 N N . GLY A 1 222 ? -9.370 -3.282 20.832 1.00 59.03 222 GLY A N 1
ATOM 1728 C CA . GLY A 1 222 ? -9.199 -3.588 22.256 1.00 59.03 222 GLY A CA 1
ATOM 1729 C C . GLY A 1 222 ? -9.947 -2.649 23.187 1.00 59.03 222 GLY A C 1
ATOM 1730 O O . GLY A 1 222 ? -10.171 -1.483 22.802 1.00 59.03 222 GLY A O 1
#

Sequence (222 aa):
MKMIVQKISKKNTAVRKPTLLLDWQKRLAKIDITVAGETNLTYILLAGFGNTQSREITIRLMKQSSVAIVGIFTGNKKQTYRCDLSVLHTGAGSRSRVVLKGIFTDAADAMLNGTIHILPKGQQADARLEERVLLLSNEARARTIPNLEIEANDVKASHAATVSRISDDELFYLETRGLSKQRAEKMLLSSFLHSPLTALPEGTLRDTLERVLDKKIEEFTG